Protein AF-Q2GU55-F1 (afdb_monomer_lite)

Foldseek 3Di:
DDDDVLLFACLSVVVDDPPPPVSPDDCLSVLSSCLQVLQCVQAVHGQQPDPCSLVCVLVVVDDTDQAHPVDDGDDPLSVVLSCLSNPRDSVSHDDPVVSCVGPVNVVVPDDDDPPPPDDDPDDDDDDDDDDDDDDDDDDDDDDDDDDDDDDDDDDDDDDDDDDDDVVVVVVVVVVPPLPLVLFDPLLSVLLDPLAWEWEAEDQDCQQVVVCQVPQKDFDPPVLLVVQLVSCVSSVQRYKYFYDYPPPQKTQFIKGFDFHWDQVDDDPRDPDPPTGTMTGIGTSTRDIGHNVQQQQQAQEPVGRVHGPSNDYGNRIRDSVSSSVVSSSVSVRVVVVVD

Structure (mmCIF, N/CA/C/O backbone):
data_AF-Q2GU55-F1
#
_entry.id   AF-Q2GU55-F1
#
loop_
_atom_site.group_PDB
_atom_site.id
_atom_site.type_symbol
_atom_site.label_atom_id
_atom_site.label_alt_id
_atom_site.label_comp_id
_atom_site.label_asym_id
_atom_site.label_entity_id
_atom_site.label_seq_id
_atom_site.pdbx_PDB_ins_code
_atom_site.Cartn_x
_atom_site.Cartn_y
_atom_site.Cartn_z
_atom_site.occupancy
_atom_site.B_iso_or_equiv
_atom_site.auth_seq_id
_atom_site.auth_comp_id
_atom_site.auth_asym_id
_atom_site.auth_atom_id
_atom_site.pdbx_PDB_model_num
ATOM 1 N N . MET A 1 1 ? 15.731 -7.012 2.934 1.00 38.06 1 MET A N 1
ATOM 2 C CA . MET A 1 1 ? 15.795 -6.348 1.610 1.00 38.06 1 MET A CA 1
ATOM 3 C C . MET A 1 1 ? 15.515 -7.413 0.565 1.00 38.06 1 MET A C 1
ATOM 5 O O . MET A 1 1 ? 16.374 -8.257 0.356 1.00 38.06 1 MET A O 1
ATOM 9 N N . PHE A 1 2 ? 14.315 -7.434 -0.015 1.00 39.41 2 PHE A N 1
ATOM 10 C CA . PHE A 1 2 ? 13.917 -8.486 -0.953 1.00 39.41 2 PHE A CA 1
ATOM 11 C C . PHE A 1 2 ? 14.159 -8.029 -2.394 1.00 39.41 2 PHE A C 1
ATOM 13 O O . PHE A 1 2 ? 13.634 -7.007 -2.827 1.00 39.41 2 PHE A O 1
ATOM 20 N N . GLY A 1 3 ? 15.019 -8.765 -3.095 1.00 46.00 3 GLY A N 1
ATOM 21 C CA . GLY A 1 3 ? 15.505 -8.451 -4.437 1.00 46.00 3 GLY A CA 1
ATOM 22 C C . GLY A 1 3 ? 16.981 -8.819 -4.575 1.00 46.00 3 GLY A C 1
ATOM 23 O O . GLY A 1 3 ? 17.790 -8.500 -3.704 1.00 46.00 3 GLY A O 1
ATOM 24 N N . THR A 1 4 ? 17.350 -9.494 -5.664 1.00 57.50 4 THR A N 1
ATOM 25 C CA . THR A 1 4 ? 18.750 -9.828 -5.957 1.00 57.50 4 THR A CA 1
ATOM 26 C C . THR A 1 4 ? 19.554 -8.534 -6.090 1.00 57.50 4 THR A C 1
ATOM 28 O O . THR A 1 4 ? 19.277 -7.738 -6.984 1.00 57.50 4 THR A O 1
ATOM 31 N N . MET A 1 5 ? 20.541 -8.307 -5.212 1.00 58.12 5 MET A N 1
ATOM 32 C CA . MET A 1 5 ? 21.172 -6.984 -5.034 1.00 58.12 5 MET A CA 1
ATOM 33 C C . MET A 1 5 ? 21.720 -6.341 -6.320 1.00 58.12 5 MET A C 1
ATOM 35 O O . MET A 1 5 ? 21.686 -5.120 -6.431 1.00 58.12 5 MET A O 1
ATOM 39 N N . GLY A 1 6 ? 22.165 -7.131 -7.307 1.00 61.16 6 GLY A N 1
ATOM 40 C CA . GLY A 1 6 ? 22.630 -6.621 -8.607 1.00 61.16 6 GLY A CA 1
ATOM 41 C C . GLY A 1 6 ? 21.558 -5.917 -9.457 1.00 61.16 6 GLY A C 1
ATOM 42 O O . GLY A 1 6 ? 21.907 -5.187 -10.378 1.00 61.16 6 GLY A O 1
ATOM 43 N N . TYR A 1 7 ? 20.274 -6.097 -9.131 1.00 76.75 7 TYR A N 1
ATOM 44 C CA . TYR A 1 7 ? 19.117 -5.555 -9.858 1.00 76.75 7 TYR A CA 1
ATOM 45 C C . TYR A 1 7 ? 18.350 -4.490 -9.059 1.00 76.75 7 TYR A C 1
A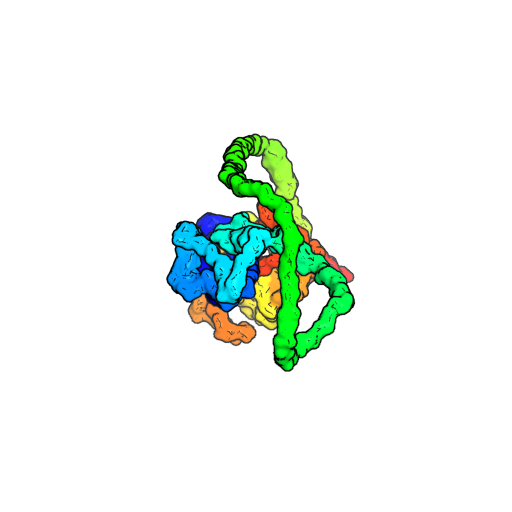TOM 47 O O . TYR A 1 7 ? 17.362 -3.943 -9.549 1.00 76.75 7 TYR A O 1
ATOM 55 N N . ALA A 1 8 ? 18.779 -4.191 -7.829 1.00 79.44 8 ALA A N 1
ATOM 56 C CA . ALA A 1 8 ? 18.117 -3.214 -6.974 1.00 79.44 8 ALA A CA 1
ATOM 57 C C . ALA A 1 8 ? 18.357 -1.780 -7.476 1.00 79.44 8 ALA A C 1
ATOM 59 O O . ALA A 1 8 ? 19.488 -1.387 -7.766 1.00 79.44 8 ALA A O 1
ATOM 60 N N . ALA A 1 9 ? 17.286 -0.991 -7.552 1.00 84.62 9 ALA A N 1
ATOM 61 C CA . ALA A 1 9 ? 17.360 0.408 -7.955 1.00 84.62 9 ALA A CA 1
ATOM 62 C C . ALA A 1 9 ? 18.044 1.280 -6.876 1.00 84.62 9 ALA A C 1
ATOM 64 O O . ALA A 1 9 ? 17.919 0.972 -5.684 1.00 84.62 9 ALA A O 1
ATOM 65 N N . PRO A 1 10 ? 18.728 2.384 -7.240 1.00 83.12 10 PRO A N 1
ATOM 66 C CA . PRO A 1 10 ? 19.432 3.244 -6.284 1.00 83.12 10 PRO A CA 1
ATOM 67 C C . PRO A 1 10 ? 18.559 3.746 -5.120 1.00 83.12 10 PRO A C 1
ATOM 69 O O . PRO A 1 10 ? 18.996 3.757 -3.972 1.00 83.12 10 PRO A O 1
ATOM 72 N N . GLU A 1 11 ? 17.302 4.100 -5.380 1.00 79.94 11 GLU A N 1
ATOM 73 C CA . GLU A 1 11 ? 16.338 4.541 -4.367 1.00 79.94 11 GLU A CA 1
ATOM 74 C C . GLU A 1 11 ? 15.904 3.420 -3.408 1.00 79.94 11 GLU A C 1
ATOM 76 O O . GLU A 1 11 ? 15.613 3.676 -2.242 1.00 79.94 11 GLU A O 1
ATOM 81 N N . ALA A 1 12 ? 15.914 2.159 -3.856 1.00 72.69 12 ALA A N 1
ATOM 82 C CA . ALA A 1 12 ? 15.662 1.008 -2.987 1.00 72.69 12 ALA A CA 1
ATOM 83 C C . ALA A 1 12 ? 16.861 0.711 -2.064 1.00 72.69 12 ALA A C 1
ATOM 85 O O . ALA A 1 12 ? 16.700 0.052 -1.036 1.00 72.69 12 ALA A O 1
ATOM 86 N N . LEU A 1 13 ? 18.042 1.221 -2.427 1.00 72.19 13 LEU A N 1
ATOM 87 C CA . LEU A 1 13 ? 19.310 1.126 -1.703 1.00 72.19 13 LEU A CA 1
ATOM 88 C C . LEU A 1 13 ? 19.651 2.382 -0.872 1.00 72.19 13 LEU A C 1
ATOM 90 O O . LEU A 1 13 ? 20.700 2.401 -0.235 1.00 72.19 13 LEU A O 1
ATOM 94 N N . GLY A 1 14 ? 18.798 3.414 -0.866 1.00 69.19 14 GLY A N 1
ATOM 95 C CA . GLY A 1 14 ? 19.014 4.637 -0.078 1.00 69.19 14 GLY A CA 1
ATOM 96 C C . GLY A 1 14 ? 20.041 5.618 -0.659 1.00 69.19 14 GLY A C 1
ATOM 97 O O . GLY A 1 14 ? 20.664 6.359 0.091 1.00 69.19 14 GLY A O 1
ATOM 98 N N . TYR A 1 15 ? 20.241 5.642 -1.984 1.00 67.94 15 TYR A N 1
ATOM 99 C CA . TYR A 1 15 ? 21.159 6.588 -2.649 1.00 67.94 15 TYR A CA 1
ATOM 100 C C . TYR A 1 15 ? 20.614 8.021 -2.823 1.00 67.94 15 TYR A C 1
ATOM 102 O O . TYR A 1 15 ? 21.295 8.855 -3.418 1.00 67.94 15 TYR A O 1
ATOM 110 N N . PHE A 1 16 ? 19.409 8.315 -2.332 1.00 64.25 16 PHE A N 1
ATOM 111 C CA . PHE A 1 16 ? 18.786 9.641 -2.376 1.00 64.25 16 PHE A CA 1
ATOM 112 C C . PHE A 1 16 ? 18.099 9.941 -1.034 1.00 64.25 16 PHE A C 1
ATOM 114 O O . PHE A 1 16 ? 17.658 9.008 -0.362 1.00 64.25 16 PHE A O 1
ATOM 121 N N . ASP A 1 17 ? 18.000 11.221 -0.666 1.00 54.25 17 ASP A N 1
ATOM 122 C CA . ASP A 1 17 ? 17.474 11.658 0.635 1.00 54.25 17 ASP A CA 1
ATOM 123 C C . ASP A 1 17 ? 15.983 11.319 0.835 1.00 54.25 17 ASP A C 1
ATOM 125 O O . ASP A 1 17 ? 15.155 11.523 -0.056 1.00 54.25 17 ASP A O 1
ATOM 129 N N . GLU A 1 18 ? 15.629 10.847 2.039 1.00 51.16 18 GLU A N 1
ATOM 130 C CA . GLU A 1 18 ? 14.253 10.447 2.399 1.00 51.16 18 GLU A CA 1
ATOM 131 C C . GLU A 1 18 ? 13.254 11.626 2.436 1.00 51.16 18 GLU A C 1
ATOM 133 O O . GLU A 1 18 ? 12.044 11.401 2.378 1.00 51.16 18 GLU A O 1
ATOM 138 N N . ASP A 1 19 ? 13.745 12.870 2.510 1.00 45.38 19 ASP A N 1
ATOM 139 C CA . ASP A 1 19 ? 12.929 14.092 2.579 1.00 45.38 19 ASP A CA 1
ATOM 140 C C . ASP A 1 19 ? 12.307 14.500 1.228 1.00 45.38 19 ASP A C 1
ATOM 142 O O . ASP A 1 19 ? 11.340 15.271 1.194 1.00 45.38 19 ASP A O 1
ATOM 146 N N . ASP A 1 20 ? 12.804 13.979 0.100 1.00 44.91 20 ASP A N 1
ATOM 147 C CA . ASP A 1 20 ? 12.139 14.175 -1.187 1.00 44.91 20 ASP A CA 1
ATOM 148 C C . ASP A 1 20 ? 10.945 13.211 -1.302 1.00 44.91 20 ASP A C 1
ATOM 150 O O . ASP A 1 20 ? 11.062 12.023 -1.617 1.00 44.91 20 ASP A O 1
ATOM 154 N N . ALA A 1 21 ? 9.747 13.758 -1.084 1.00 43.94 21 ALA A N 1
ATOM 155 C CA . ALA A 1 21 ? 8.472 13.045 -1.143 1.00 43.94 21 ALA A CA 1
ATOM 156 C C . ALA A 1 21 ? 8.129 12.420 -2.520 1.00 43.94 21 ALA A C 1
ATOM 158 O O . ALA A 1 21 ? 7.057 11.820 -2.667 1.00 43.94 21 ALA A O 1
ATOM 159 N N . THR A 1 22 ? 8.999 12.550 -3.531 1.00 47.59 22 THR A N 1
ATOM 160 C CA . THR A 1 22 ? 8.935 11.801 -4.797 1.00 47.59 22 THR A CA 1
ATOM 161 C C . THR A 1 22 ? 9.659 10.445 -4.762 1.00 47.59 22 THR A C 1
ATOM 163 O O . THR A 1 22 ? 9.434 9.620 -5.650 1.00 47.59 22 THR A O 1
ATOM 166 N N . ILE A 1 23 ? 10.463 10.168 -3.727 1.00 50.28 23 ILE A N 1
ATOM 167 C CA . ILE A 1 23 ? 11.358 8.997 -3.612 1.00 50.28 23 ILE A CA 1
ATOM 168 C C . ILE A 1 23 ? 10.758 7.897 -2.699 1.00 50.28 23 ILE A C 1
ATOM 170 O O . ILE A 1 23 ? 11.429 7.006 -2.178 1.00 50.28 23 ILE A O 1
ATOM 174 N N . THR A 1 24 ? 9.434 7.884 -2.531 1.00 45.19 24 THR A N 1
ATOM 175 C CA . THR A 1 24 ? 8.730 6.786 -1.848 1.00 45.19 24 THR A CA 1
ATOM 176 C C . THR A 1 24 ? 8.597 5.585 -2.791 1.00 45.19 24 THR A C 1
ATOM 178 O O . THR A 1 24 ? 7.682 5.587 -3.605 1.00 45.19 24 THR A O 1
ATOM 181 N N . TYR A 1 25 ? 9.511 4.600 -2.706 1.00 53.22 25 TYR A N 1
ATOM 182 C CA . TYR A 1 25 ? 9.498 3.275 -3.381 1.00 53.22 25 TYR A CA 1
ATOM 183 C C . TYR A 1 25 ? 8.373 3.101 -4.428 1.00 53.22 25 TYR A C 1
ATOM 185 O O . TYR A 1 25 ? 7.286 2.604 -4.130 1.00 53.22 25 TYR A O 1
ATOM 193 N N . THR A 1 26 ? 8.605 3.589 -5.650 1.00 64.00 26 THR A N 1
ATOM 194 C CA . THR A 1 26 ? 7.591 3.594 -6.719 1.00 64.00 26 THR A CA 1
ATOM 195 C C . THR A 1 26 ? 7.847 2.472 -7.721 1.00 64.00 26 THR A C 1
ATOM 197 O O . THR A 1 26 ? 8.953 1.948 -7.798 1.00 64.00 26 THR A O 1
ATOM 200 N N . ILE A 1 27 ? 6.879 2.201 -8.604 1.00 70.88 27 ILE A N 1
ATOM 201 C CA . ILE A 1 27 ? 7.029 1.293 -9.764 1.00 70.88 27 ILE A CA 1
ATOM 202 C C . ILE A 1 27 ? 8.213 1.628 -10.704 1.00 70.88 27 ILE A C 1
ATOM 204 O O . ILE A 1 27 ? 8.511 0.865 -11.616 1.00 70.88 27 ILE A O 1
ATOM 208 N N . SER A 1 28 ? 8.917 2.750 -10.502 1.00 79.56 28 SER A N 1
ATOM 209 C CA . SER A 1 28 ? 10.205 3.028 -11.158 1.00 79.56 28 SER A CA 1
ATOM 210 C C . SER A 1 28 ? 11.310 2.017 -10.811 1.00 79.56 28 SER A C 1
ATOM 212 O O . SER A 1 28 ? 12.255 1.887 -11.596 1.00 79.56 28 SER A O 1
ATOM 214 N N . VAL A 1 29 ? 11.194 1.277 -9.697 1.00 82.75 29 VAL A N 1
ATOM 215 C CA . VAL A 1 29 ? 12.130 0.195 -9.344 1.00 82.75 29 VAL A CA 1
ATOM 216 C C . VAL A 1 29 ? 12.053 -0.956 -10.352 1.00 82.75 29 VAL A C 1
ATOM 218 O O . VAL A 1 29 ? 13.090 -1.459 -10.779 1.00 82.75 29 VAL A O 1
ATOM 221 N N . ASP A 1 30 ? 10.851 -1.293 -10.833 1.00 86.50 30 ASP A N 1
ATOM 222 C CA . ASP A 1 30 ? 10.650 -2.317 -11.867 1.00 86.50 30 ASP A CA 1
ATOM 223 C C . ASP A 1 30 ? 11.219 -1.855 -13.215 1.00 86.50 30 ASP A C 1
ATOM 225 O O . ASP A 1 30 ? 11.809 -2.639 -13.953 1.00 86.50 30 ASP A O 1
ATOM 229 N N . ILE A 1 31 ? 11.105 -0.558 -13.525 1.00 90.44 31 ILE A N 1
ATOM 230 C CA . ILE A 1 31 ? 11.688 0.042 -14.735 1.00 90.44 31 ILE A CA 1
ATOM 231 C C . ILE A 1 31 ? 13.219 -0.082 -14.724 1.00 90.44 31 ILE A C 1
ATOM 233 O O . ILE A 1 31 ? 13.818 -0.452 -15.735 1.00 90.44 31 ILE A O 1
ATOM 237 N N . TRP A 1 32 ? 13.849 0.148 -13.570 1.00 92.12 32 TRP A N 1
ATOM 238 C CA . TRP A 1 32 ? 15.283 -0.080 -13.386 1.00 92.12 32 TRP A CA 1
ATOM 239 C C . TRP A 1 32 ? 15.658 -1.563 -13.494 1.00 92.12 32 TRP A C 1
ATOM 241 O O . TRP A 1 32 ? 16.625 -1.909 -14.178 1.00 92.12 32 TRP A O 1
ATOM 251 N N . ALA A 1 33 ? 14.889 -2.453 -12.860 1.00 89.94 33 ALA A N 1
ATOM 252 C CA . ALA A 1 33 ? 15.117 -3.893 -12.928 1.00 89.94 33 ALA A CA 1
ATOM 253 C C . ALA A 1 33 ? 15.039 -4.405 -14.378 1.00 89.94 33 ALA A C 1
ATOM 255 O O . ALA A 1 33 ? 15.944 -5.108 -14.824 1.00 89.94 33 ALA A O 1
ATOM 256 N N . VAL A 1 34 ? 14.038 -3.971 -15.155 1.00 92.06 34 VAL A N 1
ATOM 257 C CA . VAL A 1 34 ? 13.923 -4.267 -16.595 1.00 92.06 34 VAL A CA 1
ATOM 258 C C . VAL A 1 34 ? 15.115 -3.714 -17.379 1.00 92.06 34 VAL A C 1
ATOM 260 O O . VAL A 1 34 ? 15.658 -4.423 -18.221 1.00 92.06 34 VAL A O 1
ATOM 263 N N . GLY A 1 35 ? 15.562 -2.484 -17.098 1.00 93.62 35 GLY A N 1
ATOM 264 C CA . GLY A 1 35 ? 16.765 -1.913 -17.716 1.00 93.62 35 GLY A CA 1
ATOM 265 C C . GLY A 1 35 ? 18.032 -2.727 -17.433 1.00 93.62 35 GLY A C 1
ATOM 266 O O . GLY A 1 35 ? 18.847 -2.937 -18.331 1.00 93.62 35 GLY A O 1
ATOM 267 N N . THR A 1 36 ? 18.159 -3.236 -16.205 1.00 91.62 36 THR A N 1
ATOM 268 C CA . THR A 1 36 ? 19.298 -4.052 -15.762 1.00 91.62 36 THR A CA 1
ATOM 269 C C . THR A 1 36 ? 19.268 -5.426 -16.429 1.00 91.62 36 THR A C 1
ATOM 271 O O . THR A 1 36 ? 20.249 -5.816 -17.051 1.00 91.62 36 THR A O 1
ATOM 274 N N . ILE A 1 37 ? 18.125 -6.124 -16.384 1.00 91.25 37 ILE A N 1
ATOM 275 C CA . ILE A 1 37 ? 17.921 -7.429 -17.036 1.00 91.25 37 ILE A CA 1
ATOM 276 C C . ILE A 1 37 ? 18.170 -7.324 -18.544 1.00 91.25 37 ILE A C 1
ATOM 278 O O . ILE A 1 37 ? 18.911 -8.134 -19.094 1.00 91.25 37 ILE A O 1
ATOM 282 N N . ALA A 1 38 ? 17.602 -6.313 -19.210 1.00 91.62 38 ALA A N 1
ATOM 283 C CA . ALA A 1 38 ? 17.799 -6.105 -20.641 1.00 91.62 38 ALA A CA 1
ATOM 284 C C . ALA A 1 38 ? 19.285 -5.937 -20.983 1.00 91.62 38 ALA A C 1
ATOM 286 O O . ALA A 1 38 ? 19.772 -6.593 -21.900 1.00 91.62 38 ALA A O 1
ATOM 287 N N . LEU A 1 39 ? 20.026 -5.111 -20.235 1.00 90.56 39 LEU A N 1
ATOM 288 C CA . LEU A 1 39 ? 21.448 -4.907 -20.500 1.00 90.56 39 LEU A CA 1
ATOM 289 C C . LEU A 1 39 ? 22.286 -6.157 -20.193 1.00 90.56 39 LEU A C 1
ATOM 291 O O . LEU A 1 39 ? 23.112 -6.530 -21.021 1.00 90.56 39 LEU A O 1
ATOM 295 N N . THR A 1 40 ? 22.038 -6.851 -19.077 1.00 89.88 40 THR A N 1
ATOM 296 C CA . THR A 1 40 ? 22.723 -8.115 -18.752 1.00 89.88 40 THR A CA 1
ATOM 297 C C . THR A 1 40 ? 22.532 -9.156 -19.862 1.00 89.88 40 THR A C 1
ATOM 299 O O . THR A 1 40 ? 23.508 -9.753 -20.314 1.00 89.88 40 THR A O 1
ATOM 302 N N . LEU A 1 41 ? 21.306 -9.321 -20.376 1.00 89.31 41 LEU A N 1
ATOM 303 C CA . LEU A 1 41 ? 21.008 -10.240 -21.485 1.00 89.31 41 LEU A CA 1
ATOM 304 C C . LEU A 1 41 ? 21.687 -9.838 -22.807 1.00 89.31 41 LEU A C 1
ATOM 306 O O . LEU A 1 41 ? 22.070 -10.703 -23.588 1.00 89.31 41 LEU A O 1
ATOM 310 N N . LEU A 1 42 ? 21.846 -8.538 -23.068 1.00 88.94 42 LEU A N 1
ATOM 311 C CA . LEU A 1 42 ? 22.474 -8.023 -24.292 1.00 88.94 42 LEU A CA 1
ATOM 312 C C . LEU A 1 42 ? 24.006 -8.139 -24.292 1.00 88.94 42 LEU A C 1
ATOM 314 O O . LEU A 1 42 ? 24.611 -8.274 -25.364 1.00 88.94 42 LEU A O 1
ATOM 318 N N . LEU A 1 43 ? 24.630 -8.049 -23.113 1.00 87.25 43 LEU A N 1
ATOM 319 C CA . LEU A 1 43 ? 26.086 -8.078 -22.948 1.00 87.25 43 LEU A CA 1
ATOM 320 C C . LEU A 1 43 ? 26.644 -9.455 -22.573 1.00 87.25 43 LEU A C 1
ATOM 322 O O . LEU A 1 43 ? 27.825 -9.683 -22.819 1.00 87.25 43 LEU A O 1
ATOM 326 N N . GLY A 1 44 ? 25.835 -10.332 -21.966 1.00 83.88 44 GLY A N 1
ATOM 327 C CA . GLY A 1 44 ? 26.274 -11.613 -21.394 1.00 83.88 44 GLY A CA 1
ATOM 328 C C . GLY A 1 44 ? 26.885 -11.510 -19.987 1.00 83.88 44 GLY A C 1
ATOM 329 O O . GLY A 1 44 ? 27.297 -12.521 -19.425 1.00 83.88 44 GLY A O 1
ATOM 330 N N . ARG A 1 45 ? 26.926 -10.305 -19.401 1.00 84.94 45 ARG A N 1
ATOM 331 C CA . ARG A 1 45 ? 27.613 -9.986 -18.136 1.00 84.94 45 ARG A CA 1
ATOM 332 C C . ARG A 1 45 ? 26.848 -8.959 -17.305 1.00 84.94 45 ARG A C 1
ATOM 334 O O . ARG A 1 45 ? 26.102 -8.148 -17.851 1.00 84.94 45 ARG A O 1
ATOM 341 N N . ASP A 1 46 ? 27.079 -8.958 -15.993 1.00 82.75 46 ASP A N 1
ATOM 342 C CA . ASP A 1 46 ? 26.453 -8.011 -15.064 1.00 82.75 46 ASP A CA 1
ATOM 343 C C . ASP A 1 46 ? 26.829 -6.549 -15.357 1.00 82.75 46 ASP A C 1
ATOM 345 O O . ASP A 1 46 ? 27.984 -6.216 -15.634 1.00 82.75 46 ASP A O 1
ATOM 349 N N . VAL A 1 47 ? 25.851 -5.650 -15.209 1.00 85.50 47 VAL A N 1
ATOM 350 C CA . VAL A 1 47 ? 26.021 -4.202 -15.431 1.00 85.50 47 VAL A CA 1
ATOM 351 C C . VAL A 1 47 ? 26.945 -3.562 -14.382 1.00 85.50 47 VAL A C 1
ATOM 353 O O . VAL A 1 47 ? 27.804 -2.735 -14.710 1.00 85.50 47 VAL A O 1
ATOM 356 N N . PHE A 1 48 ? 26.798 -3.958 -13.113 1.00 85.75 48 PHE A N 1
ATOM 357 C CA . PHE A 1 48 ? 27.516 -3.395 -11.962 1.00 85.75 48 PHE A CA 1
ATOM 358 C C . PHE A 1 48 ? 28.239 -4.498 -11.157 1.00 85.75 48 PHE A C 1
ATOM 360 O O . PHE A 1 48 ? 27.851 -4.785 -10.025 1.00 85.75 48 PHE A O 1
ATOM 367 N N . PRO A 1 49 ? 29.276 -5.148 -11.725 1.00 76.38 49 PRO A N 1
ATOM 368 C CA . PRO A 1 49 ? 29.883 -6.349 -11.145 1.00 76.38 49 PRO A CA 1
ATOM 369 C C . PRO A 1 49 ? 30.757 -6.085 -9.908 1.00 76.38 49 PRO A C 1
ATOM 371 O O . PRO A 1 49 ? 31.059 -7.020 -9.168 1.00 76.38 49 PRO A O 1
ATOM 374 N N . ARG A 1 50 ? 31.216 -4.846 -9.668 1.00 78.62 50 ARG A N 1
ATOM 375 C CA . ARG A 1 50 ? 32.057 -4.503 -8.508 1.00 78.62 50 ARG A CA 1
ATOM 376 C C . ARG A 1 50 ? 31.292 -3.672 -7.487 1.00 78.62 50 ARG A C 1
ATOM 378 O O . ARG A 1 50 ? 30.508 -2.785 -7.823 1.00 78.62 50 ARG A O 1
ATOM 385 N N . GLN A 1 51 ? 31.604 -3.887 -6.211 1.00 71.62 51 GLN A N 1
ATOM 386 C CA . GLN A 1 51 ? 31.076 -3.065 -5.126 1.00 71.62 51 GLN A CA 1
ATOM 387 C C . GLN A 1 51 ? 31.406 -1.578 -5.360 1.00 71.62 51 GLN A C 1
ATOM 389 O O . GLN A 1 51 ? 32.548 -1.211 -5.633 1.00 71.62 51 GLN A O 1
ATOM 394 N N . GLY A 1 52 ? 30.386 -0.720 -5.271 1.00 73.94 52 GLY A N 1
ATOM 395 C CA . GLY A 1 52 ? 30.505 0.718 -5.528 1.00 73.94 52 GLY A CA 1
ATOM 396 C C . GLY A 1 52 ? 30.383 1.140 -7.000 1.00 73.94 52 GLY A C 1
ATOM 397 O O . GLY A 1 52 ? 30.328 2.341 -7.258 1.00 73.94 52 GLY A O 1
ATOM 398 N N . ASP A 1 53 ? 30.271 0.213 -7.958 1.00 80.50 53 ASP A N 1
ATOM 399 C CA . ASP A 1 53 ? 30.032 0.549 -9.371 1.00 80.50 53 ASP A CA 1
ATOM 400 C C . ASP A 1 53 ? 28.730 1.335 -9.570 1.00 80.50 53 ASP A C 1
ATOM 402 O O . ASP A 1 53 ? 28.718 2.353 -10.265 1.00 80.50 53 ASP A O 1
ATOM 406 N N . LEU A 1 54 ? 27.656 0.898 -8.903 1.00 82.00 54 LEU A N 1
ATOM 407 C CA . LEU A 1 54 ? 26.365 1.583 -8.897 1.00 82.00 54 LEU A CA 1
ATOM 408 C C . LEU A 1 54 ? 26.477 2.999 -8.314 1.00 82.00 54 LEU A C 1
ATOM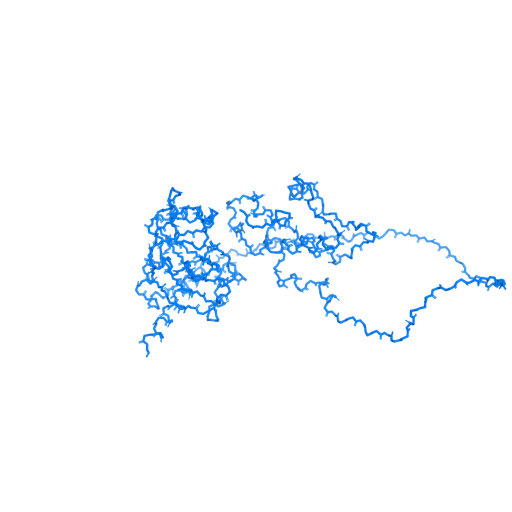 410 O O . LEU A 1 54 ? 25.992 3.951 -8.915 1.00 82.00 54 LEU A O 1
ATOM 414 N N . SER A 1 55 ? 27.186 3.154 -7.190 1.00 78.94 55 SER A N 1
ATOM 415 C CA . SER A 1 55 ? 27.441 4.462 -6.569 1.00 78.94 55 SER A CA 1
ATOM 416 C C . SER A 1 55 ? 28.157 5.414 -7.529 1.00 78.94 55 SER A C 1
ATOM 418 O O . SER A 1 55 ? 27.747 6.562 -7.693 1.00 78.94 55 SER A O 1
ATOM 420 N N . ARG A 1 56 ? 29.191 4.935 -8.232 1.00 79.75 56 ARG A N 1
ATOM 421 C CA . ARG A 1 56 ? 29.911 5.731 -9.238 1.00 79.75 56 ARG A CA 1
ATOM 422 C C . ARG A 1 56 ? 29.014 6.108 -10.412 1.00 79.75 56 ARG A C 1
ATOM 424 O O . ARG A 1 56 ? 29.114 7.226 -10.901 1.00 79.75 56 ARG A O 1
ATOM 431 N N . TYR A 1 57 ? 28.140 5.207 -10.854 1.00 86.06 57 TYR A N 1
ATOM 432 C CA . TYR A 1 57 ? 27.190 5.486 -11.929 1.00 86.06 57 TYR A CA 1
ATOM 433 C C . TYR A 1 57 ? 26.154 6.551 -11.528 1.00 86.06 57 TYR A C 1
ATOM 435 O O . TYR A 1 57 ? 25.978 7.536 -12.242 1.00 86.06 57 TYR A O 1
ATOM 443 N N . VAL A 1 58 ? 25.541 6.414 -10.347 1.00 82.94 58 VAL A N 1
ATOM 444 C CA . VAL A 1 58 ? 24.573 7.382 -9.796 1.00 82.94 58 VAL A CA 1
ATOM 445 C C . VAL A 1 58 ? 25.207 8.766 -9.623 1.00 82.94 58 VAL A C 1
ATOM 447 O O . VAL A 1 58 ? 24.619 9.766 -10.028 1.00 82.94 58 VAL A O 1
ATOM 450 N N . ASN A 1 59 ? 26.443 8.822 -9.119 1.00 80.25 59 ASN A N 1
ATOM 451 C CA . ASN A 1 59 ? 27.221 10.055 -8.963 1.00 80.25 59 ASN A CA 1
ATOM 452 C C . ASN A 1 59 ? 27.857 10.576 -10.274 1.00 80.25 59 ASN A C 1
ATOM 454 O O . ASN A 1 59 ? 28.709 11.460 -10.224 1.00 80.25 59 ASN A O 1
ATOM 458 N N . GLN A 1 60 ? 27.489 10.030 -11.442 1.00 82.19 60 GLN A N 1
ATOM 459 C CA . GLN A 1 60 ? 28.002 10.417 -12.772 1.00 82.19 60 GLN A CA 1
ATOM 460 C C . GLN A 1 60 ? 29.531 10.262 -12.954 1.00 82.19 60 GLN A C 1
ATOM 462 O O . GLN A 1 60 ? 30.119 10.788 -13.896 1.00 82.19 60 GLN A O 1
ATOM 467 N N . GLN A 1 61 ? 30.185 9.487 -12.086 1.00 77.75 61 GLN A N 1
ATOM 468 C CA . GLN A 1 61 ? 31.614 9.143 -12.133 1.00 77.75 61 GLN A CA 1
ATOM 469 C C . GLN A 1 61 ? 31.908 7.924 -13.028 1.00 77.75 61 GLN A C 1
ATOM 471 O O . GLN A 1 61 ? 33.068 7.587 -13.265 1.00 77.75 61 GLN A O 1
ATOM 476 N N . ARG A 1 62 ? 30.866 7.233 -13.505 1.00 85.56 62 ARG A N 1
ATOM 477 C CA . ARG A 1 62 ? 30.935 6.106 -14.444 1.00 85.56 62 ARG A CA 1
ATOM 478 C C . ARG A 1 62 ? 29.786 6.212 -15.453 1.00 85.56 62 ARG A C 1
ATOM 480 O O . ARG A 1 62 ? 28.680 6.577 -15.078 1.00 85.56 62 ARG A O 1
ATOM 487 N N . ALA A 1 63 ? 30.040 5.839 -16.706 1.00 87.12 63 ALA A N 1
ATOM 488 C CA . ALA A 1 63 ? 29.013 5.643 -17.732 1.00 87.12 63 ALA A CA 1
ATOM 489 C C . ALA A 1 63 ? 28.599 4.160 -17.845 1.00 87.12 63 ALA A C 1
ATOM 491 O O . ALA A 1 63 ? 29.303 3.268 -17.359 1.00 87.12 63 ALA A O 1
ATOM 492 N N . LEU A 1 64 ? 27.468 3.895 -18.509 1.00 87.69 64 LEU A N 1
ATOM 493 C CA . LEU A 1 64 ? 27.116 2.537 -18.933 1.00 87.69 64 LEU A CA 1
ATOM 494 C C . LEU A 1 64 ? 28.123 2.055 -19.985 1.00 87.69 64 LEU A C 1
ATOM 496 O O . LEU A 1 64 ? 28.486 2.798 -20.896 1.00 87.69 64 LEU A O 1
ATOM 500 N N . ASP A 1 65 ? 28.561 0.809 -19.842 1.00 87.06 65 ASP A N 1
ATOM 501 C CA . ASP A 1 65 ? 29.408 0.119 -20.811 1.00 87.06 65 ASP A CA 1
ATOM 502 C C . ASP A 1 65 ? 28.505 -0.772 -21.671 1.00 87.06 65 ASP A C 1
ATOM 504 O O . ASP A 1 65 ? 27.750 -1.579 -21.136 1.00 87.06 65 ASP A O 1
ATOM 508 N N . PHE A 1 66 ? 28.556 -0.588 -22.990 1.00 87.88 66 PHE A N 1
ATOM 509 C CA . PHE A 1 66 ? 27.727 -1.301 -23.966 1.00 87.88 66 PHE A CA 1
ATOM 510 C C . PHE A 1 66 ? 28.533 -2.295 -24.826 1.00 87.88 66 PHE A C 1
ATOM 512 O O . PHE A 1 66 ? 28.013 -2.800 -25.821 1.00 87.88 66 PHE A O 1
ATOM 519 N N . ALA A 1 67 ? 29.800 -2.566 -24.484 1.00 83.38 67 ALA A N 1
ATOM 520 C CA . ALA A 1 67 ? 30.634 -3.510 -25.226 1.00 83.38 67 ALA A CA 1
ATOM 521 C C . ALA A 1 67 ? 30.181 -4.965 -24.995 1.00 83.38 67 ALA A C 1
ATOM 523 O O . ALA A 1 67 ? 30.108 -5.429 -23.854 1.00 83.38 67 ALA A O 1
ATOM 524 N N . ARG A 1 68 ? 29.891 -5.700 -26.073 1.00 78.75 68 ARG A N 1
ATOM 525 C CA . ARG A 1 68 ? 29.517 -7.124 -26.028 1.00 78.75 68 ARG A CA 1
ATOM 526 C C . ARG A 1 68 ? 30.761 -8.013 -26.043 1.00 78.75 68 ARG A C 1
ATOM 528 O O . ARG A 1 68 ? 31.730 -7.685 -26.724 1.00 78.75 68 ARG A O 1
ATOM 535 N N . GLU A 1 69 ? 30.721 -9.145 -25.343 1.00 70.75 69 GLU A N 1
ATOM 536 C CA . GLU A 1 69 ? 31.867 -10.068 -25.250 1.00 70.75 69 GLU A CA 1
ATOM 537 C C . GLU A 1 69 ? 32.204 -10.752 -26.587 1.00 70.75 69 GLU A C 1
ATOM 539 O O . GLU A 1 69 ? 33.374 -10.922 -26.918 1.00 70.75 69 GLU A O 1
ATOM 544 N N . GLU A 1 70 ? 31.192 -11.068 -27.400 1.00 66.88 70 GLU A N 1
ATOM 545 C CA . GLU A 1 70 ? 31.339 -11.737 -28.707 1.00 66.88 70 GLU A CA 1
ATOM 546 C C . GLU A 1 70 ? 31.746 -10.791 -29.856 1.00 66.88 70 GLU A C 1
ATOM 548 O O . GLU A 1 70 ? 31.935 -11.223 -30.992 1.00 66.88 70 GLU A O 1
ATOM 553 N N . GLY A 1 71 ? 31.868 -9.489 -29.577 1.00 64.56 71 GLY A N 1
ATOM 554 C CA . GLY A 1 71 ? 32.037 -8.449 -30.588 1.00 64.56 71 GLY A CA 1
ATOM 555 C C . GLY A 1 71 ? 30.716 -7.980 -31.219 1.00 64.56 71 GLY A C 1
ATOM 556 O O . GLY A 1 71 ? 29.712 -8.690 -31.277 1.00 64.56 71 GLY A O 1
ATOM 557 N N . GLY A 1 72 ? 30.719 -6.732 -31.689 1.00 70.31 72 GLY A N 1
ATOM 558 C CA . GLY A 1 72 ? 29.551 -6.061 -32.265 1.00 70.31 72 GLY A CA 1
ATOM 559 C C . GLY A 1 72 ? 28.901 -5.049 -31.318 1.00 70.31 72 GLY A C 1
ATOM 560 O O . GLY A 1 72 ? 28.859 -5.227 -30.100 1.00 70.31 72 GLY A O 1
ATOM 561 N N . GLU A 1 73 ? 28.397 -3.961 -31.896 1.00 79.31 73 GLU A N 1
ATOM 562 C CA . GLU A 1 73 ? 27.754 -2.872 -31.162 1.00 79.31 73 GLU A CA 1
ATOM 563 C C . GLU A 1 73 ? 26.236 -3.058 -31.046 1.00 79.31 73 GLU A C 1
ATOM 565 O O . GLU A 1 73 ? 25.575 -3.554 -31.959 1.00 79.31 73 GLU A O 1
ATOM 570 N N . LEU A 1 74 ? 25.667 -2.591 -29.933 1.00 86.44 74 LEU A N 1
ATOM 571 C CA . LEU A 1 74 ? 24.221 -2.424 -29.790 1.00 86.44 74 LEU A CA 1
ATOM 572 C C . LEU A 1 74 ? 23.724 -1.265 -30.662 1.00 86.44 74 LEU A C 1
ATOM 574 O O . LEU A 1 74 ? 24.401 -0.248 -30.785 1.00 86.44 74 LEU A O 1
ATOM 578 N N . SER A 1 75 ? 22.518 -1.379 -31.225 1.00 89.75 75 SER A N 1
ATOM 579 C CA . SER A 1 75 ? 21.931 -0.289 -32.017 1.00 89.75 75 SER A CA 1
ATOM 580 C C . SER A 1 75 ? 21.659 0.953 -31.161 1.00 89.75 75 SER A C 1
ATOM 582 O O . SER A 1 75 ? 21.380 0.850 -29.965 1.00 89.75 75 SER A O 1
ATOM 584 N N . ASP A 1 76 ? 21.665 2.145 -31.763 1.00 88.00 76 ASP A N 1
ATOM 585 C CA . ASP A 1 76 ? 21.420 3.390 -31.017 1.00 88.00 76 ASP A CA 1
ATOM 586 C C . ASP A 1 76 ? 20.059 3.407 -30.316 1.00 88.00 76 ASP A C 1
ATOM 588 O O . ASP A 1 76 ? 19.952 3.895 -29.195 1.00 88.00 76 ASP A O 1
ATOM 592 N N . SER A 1 77 ? 19.029 2.797 -30.914 1.00 91.00 77 SER A N 1
ATOM 593 C CA . SER A 1 77 ? 17.720 2.670 -30.262 1.00 91.00 77 SER A CA 1
ATOM 594 C C . SER A 1 77 ? 17.754 1.724 -29.054 1.00 91.00 77 SER A C 1
ATOM 596 O O . SER A 1 77 ? 17.068 1.975 -28.064 1.00 91.00 77 SER A O 1
ATOM 598 N N . CYS A 1 78 ? 18.583 0.677 -29.095 1.00 90.44 78 CYS A N 1
ATOM 599 C CA . CYS A 1 78 ? 18.831 -0.207 -27.957 1.00 90.44 78 CYS A CA 1
ATOM 600 C C . CYS A 1 78 ? 19.566 0.530 -26.826 1.00 90.44 78 CYS A C 1
ATOM 602 O O . CYS A 1 78 ? 19.162 0.451 -25.665 1.00 90.44 78 CYS A O 1
ATOM 604 N N . ARG A 1 79 ? 20.621 1.283 -27.171 1.00 92.50 79 ARG A N 1
ATOM 605 C CA . ARG A 1 79 ? 21.403 2.097 -26.226 1.00 92.50 79 ARG A CA 1
ATOM 606 C C . ARG A 1 79 ? 20.532 3.168 -25.559 1.00 92.50 79 ARG A C 1
ATOM 608 O O . ARG A 1 79 ? 20.563 3.302 -24.337 1.00 92.50 79 ARG A O 1
ATOM 615 N N . ASP A 1 80 ? 19.709 3.873 -26.336 1.00 93.12 80 ASP A N 1
ATOM 616 C CA . ASP A 1 80 ? 18.751 4.880 -25.857 1.00 93.12 80 ASP A CA 1
ATOM 617 C C . ASP A 1 80 ? 17.684 4.270 -24.932 1.00 93.12 80 ASP A C 1
ATOM 619 O O . ASP A 1 80 ? 17.442 4.802 -23.848 1.00 93.12 80 ASP A O 1
ATOM 623 N N . PHE A 1 81 ? 17.109 3.112 -25.294 1.00 94.25 81 PHE A N 1
ATOM 624 C CA . PHE A 1 81 ? 16.147 2.406 -24.441 1.00 94.25 81 PHE A CA 1
ATOM 625 C C . PHE A 1 81 ? 16.740 2.107 -23.062 1.00 94.25 81 PHE A C 1
ATOM 627 O O . PHE A 1 81 ? 16.223 2.573 -22.048 1.00 94.25 81 PHE A O 1
ATOM 634 N N . VAL A 1 82 ? 17.855 1.373 -23.026 1.00 94.19 82 VAL A N 1
ATOM 635 C CA . VAL A 1 82 ? 18.490 0.949 -21.773 1.00 94.19 82 VAL A CA 1
ATOM 636 C C . VAL A 1 82 ? 18.924 2.155 -20.936 1.00 94.19 82 VAL A C 1
ATOM 638 O O . VAL A 1 82 ? 18.690 2.168 -19.730 1.00 94.19 82 VAL A O 1
ATOM 641 N N . THR A 1 83 ? 19.475 3.201 -21.562 1.00 93.88 83 THR A N 1
ATOM 642 C CA . THR A 1 83 ? 19.898 4.427 -20.862 1.00 93.88 83 THR A CA 1
ATOM 643 C C . THR A 1 83 ? 18.731 5.133 -20.166 1.00 93.88 83 THR A C 1
ATOM 645 O O . THR A 1 83 ? 18.900 5.646 -19.063 1.00 93.88 83 THR A O 1
ATOM 648 N N . ARG A 1 84 ? 17.531 5.137 -20.765 1.00 92.50 84 ARG A N 1
ATOM 649 C CA . ARG A 1 84 ? 16.324 5.712 -20.140 1.00 92.50 84 ARG A CA 1
ATOM 650 C C . ARG A 1 84 ? 15.792 4.853 -18.997 1.00 92.50 84 ARG A C 1
ATOM 652 O O . ARG A 1 84 ? 15.360 5.397 -17.986 1.00 92.50 84 ARG A O 1
ATOM 659 N N . MET A 1 85 ? 15.822 3.528 -19.146 1.00 92.88 85 MET A N 1
ATOM 660 C CA . MET A 1 85 ? 15.380 2.592 -18.102 1.00 92.88 85 MET A CA 1
ATOM 661 C C . MET A 1 85 ? 16.311 2.635 -16.877 1.00 92.88 85 MET A C 1
ATOM 663 O O . MET A 1 85 ? 15.840 2.609 -15.744 1.00 92.88 85 MET A O 1
ATOM 667 N N . LEU A 1 86 ? 17.622 2.774 -17.108 1.00 93.50 86 LEU A N 1
ATOM 668 C CA . LEU A 1 86 ? 18.664 2.897 -16.083 1.00 93.50 86 LEU A CA 1
ATOM 669 C C . LEU A 1 86 ? 18.960 4.350 -15.668 1.00 93.50 86 LEU A C 1
ATOM 671 O O . LEU A 1 86 ? 20.004 4.614 -15.079 1.00 93.50 86 LEU A O 1
ATOM 675 N N . ALA A 1 87 ? 18.075 5.315 -15.937 1.00 90.12 87 ALA A N 1
ATOM 676 C CA . ALA A 1 87 ? 18.304 6.685 -15.478 1.00 90.12 87 ALA A CA 1
ATOM 677 C C . ALA A 1 87 ? 18.415 6.715 -13.932 1.00 90.12 87 ALA A C 1
ATOM 679 O O . ALA A 1 87 ? 17.539 6.154 -13.266 1.00 90.12 87 ALA A O 1
ATOM 680 N N . PRO A 1 88 ? 19.454 7.339 -13.329 1.00 84.25 88 PRO A N 1
ATOM 681 C CA . PRO A 1 88 ? 19.683 7.237 -11.886 1.00 84.25 88 PRO A CA 1
ATOM 682 C C . PRO A 1 88 ? 18.478 7.658 -11.041 1.00 84.25 88 PRO A C 1
ATOM 684 O O . PRO A 1 88 ? 18.058 6.909 -10.162 1.00 84.25 88 PRO A O 1
ATOM 687 N N . HIS A 1 89 ? 17.884 8.815 -11.341 1.00 81.31 89 HIS A N 1
ATOM 688 C CA . HIS A 1 89 ? 16.765 9.363 -10.578 1.00 81.31 89 HIS A CA 1
ATOM 689 C C . HIS A 1 89 ? 15.426 8.702 -10.975 1.00 81.31 89 HIS A C 1
ATOM 691 O O . HIS A 1 89 ? 15.117 8.647 -12.166 1.00 81.31 89 HIS A O 1
ATOM 697 N N . PRO A 1 90 ? 14.571 8.278 -10.023 1.00 80.88 90 PRO A N 1
ATOM 698 C CA . PRO A 1 90 ? 13.277 7.642 -10.303 1.00 80.88 90 PRO A CA 1
ATOM 699 C C . PRO A 1 90 ? 12.406 8.376 -11.332 1.00 80.88 90 PRO A C 1
ATOM 701 O O . PRO A 1 90 ? 11.927 7.782 -12.295 1.00 80.88 90 PRO A O 1
ATOM 704 N N . VAL A 1 91 ? 12.232 9.690 -11.148 1.00 79.56 91 VAL A N 1
ATOM 705 C CA . VAL A 1 91 ? 11.331 10.532 -11.959 1.00 79.56 91 VAL A CA 1
ATOM 706 C C . VAL A 1 91 ? 11.789 10.761 -13.405 1.00 79.56 91 VAL A C 1
ATOM 708 O O . VAL A 1 91 ? 10.993 11.233 -14.213 1.00 79.56 91 VAL A O 1
ATOM 711 N N . THR A 1 92 ? 13.051 10.468 -13.744 1.00 83.06 92 THR A N 1
ATOM 712 C CA . THR A 1 92 ? 13.563 10.607 -15.120 1.00 83.06 92 THR A CA 1
ATOM 713 C C . THR A 1 92 ? 13.448 9.314 -15.927 1.00 83.06 92 THR A C 1
ATOM 715 O O . THR A 1 92 ? 13.623 9.343 -17.148 1.00 83.06 92 THR A O 1
ATOM 718 N N . ARG A 1 93 ? 13.100 8.193 -15.280 1.00 90.62 93 ARG A N 1
ATOM 719 C CA . ARG A 1 93 ? 12.797 6.924 -15.951 1.00 90.62 93 ARG A CA 1
ATOM 720 C C . ARG A 1 93 ? 11.422 6.986 -16.637 1.00 90.62 93 ARG A C 1
ATOM 722 O O . ARG A 1 93 ? 10.506 7.642 -16.136 1.00 90.62 93 ARG A O 1
ATOM 729 N N . PRO A 1 94 ? 11.233 6.300 -17.777 1.00 87.31 94 PRO A N 1
ATOM 730 C CA . PRO A 1 94 ? 9.935 6.222 -18.439 1.00 87.31 94 PRO A CA 1
ATOM 731 C C . PRO A 1 94 ? 8.939 5.395 -17.612 1.00 87.31 94 PRO A C 1
ATOM 733 O O . PRO A 1 94 ? 9.315 4.504 -16.857 1.00 87.31 94 PRO A O 1
ATOM 736 N N . THR A 1 95 ? 7.639 5.623 -17.808 1.00 85.31 95 THR A N 1
ATOM 737 C CA . THR A 1 95 ? 6.615 4.680 -17.327 1.00 85.31 95 THR A CA 1
ATOM 738 C C . THR A 1 95 ? 6.663 3.383 -18.140 1.00 85.31 95 THR A C 1
ATOM 740 O O . THR A 1 95 ? 7.099 3.393 -19.290 1.00 85.31 95 THR A O 1
ATOM 743 N N . ALA A 1 96 ? 6.136 2.275 -17.607 1.00 83.94 96 ALA A N 1
ATOM 744 C CA . ALA A 1 96 ? 6.076 0.999 -18.335 1.00 83.94 96 ALA A CA 1
ATOM 745 C C . ALA A 1 96 ? 5.377 1.127 -19.707 1.00 83.94 96 ALA A C 1
ATOM 747 O O . ALA A 1 96 ? 5.823 0.551 -20.696 1.00 83.94 96 ALA A O 1
ATOM 748 N N . ILE A 1 97 ? 4.329 1.955 -19.794 1.00 79.19 97 ILE A N 1
ATOM 749 C CA . ILE A 1 97 ? 3.618 2.254 -21.048 1.00 79.19 97 ILE A CA 1
ATOM 750 C C . ILE A 1 97 ? 4.528 3.006 -22.034 1.00 79.19 97 ILE A C 1
ATOM 752 O O . ILE A 1 97 ? 4.561 2.676 -23.218 1.00 79.19 97 ILE A O 1
ATOM 756 N N . ALA A 1 98 ? 5.292 3.997 -21.561 1.00 83.69 98 ALA A N 1
ATOM 757 C CA . ALA A 1 98 ? 6.237 4.737 -22.398 1.00 83.69 98 ALA A CA 1
ATOM 758 C C . ALA A 1 98 ? 7.428 3.867 -22.844 1.00 83.69 98 ALA A C 1
ATOM 760 O O . ALA A 1 98 ? 7.876 3.991 -23.983 1.00 83.69 98 ALA A O 1
ATOM 761 N N . ALA A 1 99 ? 7.893 2.953 -21.986 1.00 89.19 99 ALA A N 1
ATOM 762 C CA . ALA A 1 99 ? 8.920 1.967 -22.308 1.00 89.19 99 ALA A CA 1
ATOM 763 C C . ALA A 1 99 ? 8.444 0.988 -23.398 1.00 89.19 99 ALA A C 1
ATOM 765 O O . ALA A 1 99 ? 9.113 0.841 -24.416 1.00 89.19 99 ALA A O 1
ATOM 766 N N . LEU A 1 100 ? 7.250 0.399 -23.256 1.00 85.50 100 LEU A N 1
ATOM 767 C CA . LEU A 1 100 ? 6.635 -0.456 -24.285 1.00 85.50 100 LEU A CA 1
ATOM 768 C C . LEU A 1 100 ? 6.417 0.278 -25.619 1.00 85.50 100 LEU A C 1
ATOM 770 O O . LEU A 1 100 ? 6.489 -0.322 -26.689 1.00 85.50 100 LEU A O 1
ATOM 774 N N . ALA A 1 101 ? 6.174 1.590 -25.577 1.00 86.25 101 ALA A N 1
ATOM 775 C CA . ALA A 1 101 ? 6.014 2.411 -26.771 1.00 86.25 101 ALA A CA 1
ATOM 776 C C . ALA A 1 101 ? 7.339 2.766 -27.484 1.00 86.25 101 ALA A C 1
ATOM 778 O O . ALA A 1 101 ? 7.281 3.396 -28.549 1.00 86.25 101 ALA A O 1
ATOM 779 N N . HIS A 1 102 ? 8.499 2.393 -26.929 1.00 91.06 102 HIS A N 1
ATOM 780 C CA . HIS A 1 102 ? 9.819 2.773 -27.432 1.00 91.06 102 HIS A CA 1
ATOM 781 C C . HIS A 1 102 ? 10.143 2.135 -28.800 1.00 91.06 102 HIS A C 1
ATOM 783 O O . HIS A 1 102 ? 9.804 0.967 -29.017 1.00 91.06 102 HIS A O 1
ATOM 789 N N . PRO A 1 103 ? 10.831 2.842 -29.725 1.00 88.81 103 PRO A N 1
ATOM 790 C CA . PRO A 1 103 ? 11.127 2.317 -31.061 1.00 88.81 103 PRO A CA 1
ATOM 791 C C . PRO A 1 103 ? 11.854 0.967 -31.064 1.00 88.81 103 PRO A C 1
ATOM 793 O O . PRO A 1 103 ? 11.488 0.102 -31.852 1.00 88.81 103 PRO A O 1
ATOM 796 N N . TRP A 1 104 ? 12.807 0.755 -30.150 1.00 90.88 104 TRP A N 1
ATOM 797 C CA . TRP A 1 104 ? 13.549 -0.507 -30.027 1.00 90.88 104 TRP A CA 1
ATOM 798 C C . TRP A 1 104 ? 12.644 -1.732 -29.812 1.00 90.88 104 TRP A C 1
ATOM 800 O O . TRP A 1 104 ? 12.769 -2.719 -30.532 1.00 90.88 104 TRP A O 1
ATOM 810 N N . LEU A 1 105 ? 11.677 -1.653 -28.888 1.00 85.38 105 LEU A N 1
ATOM 811 C CA . LEU A 1 105 ? 10.726 -2.748 -28.660 1.00 85.38 105 LEU A CA 1
ATOM 812 C C . LEU A 1 105 ? 9.709 -2.866 -29.801 1.00 85.38 105 LEU A C 1
ATOM 814 O O . LEU A 1 105 ? 9.380 -3.973 -30.215 1.00 85.38 105 LEU A O 1
ATOM 818 N N . LYS A 1 106 ? 9.256 -1.745 -30.378 1.00 79.44 106 LYS A N 1
ATOM 819 C CA . LYS A 1 106 ? 8.353 -1.766 -31.542 1.00 79.44 106 LYS A CA 1
ATOM 820 C C . LYS A 1 106 ? 8.965 -2.436 -32.773 1.00 79.44 106 LYS A C 1
ATOM 822 O O . LYS A 1 106 ? 8.239 -3.086 -33.515 1.00 79.44 106 LYS A O 1
ATOM 827 N N . GLN A 1 107 ? 10.275 -2.302 -32.978 1.00 69.00 107 GLN A N 1
ATOM 828 C CA . GLN A 1 107 ? 10.998 -2.980 -34.059 1.00 69.00 107 GLN A CA 1
ATOM 829 C C . GLN A 1 107 ? 11.033 -4.505 -33.865 1.00 69.00 107 GLN A C 1
ATOM 831 O O . GLN A 1 107 ? 10.973 -5.230 -34.850 1.00 69.00 107 GLN A O 1
ATOM 836 N N . ALA A 1 108 ? 11.052 -4.988 -32.617 1.00 61.69 108 ALA A N 1
ATOM 837 C CA . ALA A 1 108 ? 11.053 -6.415 -32.282 1.00 61.69 108 ALA A CA 1
ATOM 838 C C . ALA A 1 108 ? 9.655 -7.078 -32.277 1.00 61.69 108 ALA A C 1
ATOM 840 O O . ALA A 1 108 ? 9.563 -8.298 -32.182 1.00 61.69 108 ALA A O 1
ATOM 841 N N . ILE A 1 109 ? 8.571 -6.295 -32.361 1.00 54.38 109 ILE A N 1
ATOM 842 C CA . ILE A 1 109 ? 7.175 -6.788 -32.384 1.00 54.38 109 ILE A CA 1
ATOM 843 C C . ILE A 1 109 ? 6.661 -6.986 -33.826 1.00 54.38 109 ILE A C 1
ATOM 845 O O . ILE A 1 109 ? 5.586 -7.547 -34.041 1.00 54.38 109 ILE A O 1
ATOM 849 N N . LEU A 1 110 ? 7.426 -6.565 -34.837 1.00 45.94 110 LEU A N 1
ATOM 850 C CA . LEU A 1 110 ? 7.153 -6.955 -36.218 1.00 45.94 110 LEU A CA 1
ATOM 851 C C . LEU A 1 110 ? 7.401 -8.466 -36.373 1.00 45.94 110 LEU A C 1
ATOM 853 O O . LEU A 1 110 ? 8.388 -8.965 -35.828 1.00 45.94 110 LEU A O 1
ATOM 857 N N . PRO A 1 111 ? 6.541 -9.207 -37.101 1.00 43.00 111 PRO A N 1
ATOM 858 C CA . PRO A 1 111 ? 6.838 -10.597 -37.422 1.00 43.00 111 PRO A CA 1
ATOM 859 C C . PRO A 1 111 ? 8.180 -10.667 -38.168 1.00 43.00 111 PRO A C 1
ATOM 861 O O . PRO A 1 111 ? 8.506 -9.721 -38.899 1.00 43.00 111 PRO A O 1
ATOM 864 N N . PRO A 1 112 ? 8.955 -11.759 -38.019 1.00 48.28 112 PRO A N 1
ATOM 865 C CA . PRO A 1 112 ? 10.117 -11.961 -38.872 1.00 48.28 112 PRO A CA 1
ATOM 866 C C . PRO A 1 112 ? 9.674 -11.853 -40.340 1.00 48.28 112 PRO A C 1
ATOM 868 O O . PRO A 1 112 ? 8.539 -12.241 -40.653 1.00 48.28 112 PRO A O 1
ATOM 871 N N . PRO A 1 113 ? 10.524 -11.319 -41.240 1.00 48.03 113 PRO A N 1
ATOM 872 C CA . PRO A 1 113 ? 10.226 -11.378 -42.664 1.00 48.03 113 PRO A CA 1
ATOM 873 C C . PRO A 1 113 ? 9.902 -12.834 -43.030 1.00 48.03 113 PRO A C 1
ATOM 875 O O . PRO A 1 113 ? 10.492 -13.741 -42.427 1.00 48.03 113 PRO A O 1
ATOM 878 N N . PRO A 1 114 ? 8.947 -13.075 -43.950 1.00 40.41 114 PRO A N 1
ATOM 879 C CA . PRO A 1 114 ? 8.683 -14.430 -44.408 1.00 40.41 114 PRO A CA 1
ATOM 880 C C . PRO A 1 114 ? 10.015 -15.051 -44.820 1.00 40.41 114 PRO A C 1
ATOM 882 O O . PRO A 1 114 ? 10.825 -14.392 -45.471 1.00 40.41 114 PRO A O 1
ATOM 885 N N . LEU A 1 115 ? 10.259 -16.280 -44.367 1.00 42.03 115 LEU A N 1
ATOM 886 C CA . LEU A 1 115 ? 11.419 -17.030 -44.818 1.00 42.03 115 LEU A CA 1
ATOM 887 C C . LEU A 1 115 ? 11.262 -17.178 -46.330 1.00 42.03 115 LEU A C 1
ATOM 889 O O . LEU A 1 115 ? 10.338 -17.859 -46.777 1.00 42.03 115 LEU A O 1
ATOM 893 N N . ASP A 1 116 ? 12.118 -16.494 -47.086 1.00 40.44 116 ASP A N 1
ATOM 894 C CA . ASP A 1 116 ? 12.309 -16.809 -48.492 1.00 40.44 116 ASP A CA 1
ATOM 895 C C . ASP A 1 116 ? 12.809 -18.257 -48.525 1.00 40.44 116 ASP A C 1
ATOM 897 O O . ASP A 1 116 ? 13.902 -18.571 -48.043 1.00 40.44 116 ASP A O 1
ATOM 901 N N . ASP A 1 117 ? 11.932 -19.142 -48.997 1.00 48.78 117 ASP A N 1
ATOM 902 C CA . ASP A 1 117 ? 12.253 -20.531 -49.302 1.00 48.78 117 ASP A CA 1
ATOM 903 C C . ASP A 1 117 ? 13.414 -20.539 -50.316 1.00 48.78 117 ASP A C 1
ATOM 905 O O . ASP A 1 117 ? 13.507 -19.636 -51.149 1.00 48.78 117 ASP A O 1
ATOM 909 N N . ASP A 1 118 ? 14.280 -21.551 -50.240 1.00 45.47 118 ASP A N 1
ATOM 910 C CA . ASP A 1 118 ? 15.566 -21.687 -50.956 1.00 45.47 118 ASP A CA 1
ATOM 911 C C . ASP A 1 118 ? 16.803 -21.013 -50.315 1.00 45.47 118 ASP A C 1
ATOM 913 O O . ASP A 1 118 ? 17.375 -20.039 -50.811 1.00 45.47 118 ASP A O 1
ATOM 917 N N . ASN A 1 119 ? 17.351 -21.669 -49.286 1.00 35.03 119 ASN A N 1
ATOM 918 C CA . ASN A 1 119 ? 18.786 -21.993 -49.280 1.00 35.03 119 ASN A CA 1
ATOM 919 C C . ASN A 1 119 ? 19.056 -23.266 -48.463 1.00 35.03 119 ASN A C 1
ATOM 921 O O . ASN A 1 119 ? 18.974 -23.276 -47.233 1.00 35.03 119 ASN A O 1
ATOM 925 N N . GLU A 1 120 ? 19.390 -24.351 -49.163 1.00 33.34 120 GLU A N 1
ATOM 926 C CA . GLU A 1 120 ? 19.754 -25.634 -48.560 1.00 33.34 120 GLU A CA 1
ATOM 927 C C . GLU A 1 120 ? 20.982 -25.510 -47.642 1.00 33.34 120 GLU A C 1
ATOM 929 O O . GLU A 1 120 ? 21.963 -24.828 -47.950 1.00 33.34 120 GLU A O 1
ATOM 934 N N . ILE A 1 121 ? 20.971 -26.248 -46.529 1.00 31.42 121 ILE A N 1
ATOM 935 C CA . ILE A 1 121 ? 22.117 -26.354 -45.618 1.00 31.42 121 ILE A CA 1
ATOM 936 C C . ILE A 1 121 ? 23.202 -27.211 -46.289 1.00 31.42 121 ILE A C 1
ATOM 938 O O . ILE A 1 121 ? 23.250 -28.431 -46.116 1.00 31.42 121 ILE A O 1
ATOM 942 N N . HIS A 1 122 ? 24.085 -26.581 -47.064 1.00 29.23 122 HIS A N 1
ATOM 943 C CA . HIS A 1 122 ? 25.178 -27.287 -47.727 1.00 29.23 122 HIS A CA 1
ATOM 944 C C . HIS A 1 122 ? 26.331 -27.582 -46.753 1.00 29.23 122 HIS A C 1
ATOM 946 O O . HIS A 1 122 ? 27.072 -26.691 -46.332 1.00 29.23 122 HIS A O 1
ATOM 952 N N . VAL A 1 123 ? 26.496 -28.858 -46.399 1.00 31.19 123 VAL A N 1
ATOM 953 C CA . VAL A 1 123 ? 27.614 -29.351 -45.581 1.00 31.19 123 VAL A CA 1
ATOM 954 C C . VAL A 1 123 ? 28.898 -29.351 -46.426 1.00 31.19 123 VAL A C 1
ATOM 956 O O . VAL A 1 123 ? 28.907 -29.969 -47.491 1.00 31.19 123 VAL A O 1
ATOM 959 N N . PRO A 1 124 ? 30.000 -28.713 -45.990 1.00 28.75 124 PRO A N 1
ATOM 960 C CA . PRO A 1 124 ? 31.189 -28.575 -46.825 1.00 28.75 124 PRO A CA 1
ATOM 961 C C . PRO A 1 124 ? 31.951 -29.901 -46.969 1.00 28.75 124 PRO A C 1
ATOM 963 O O . PRO A 1 124 ? 32.421 -30.469 -45.982 1.00 28.75 124 PRO A O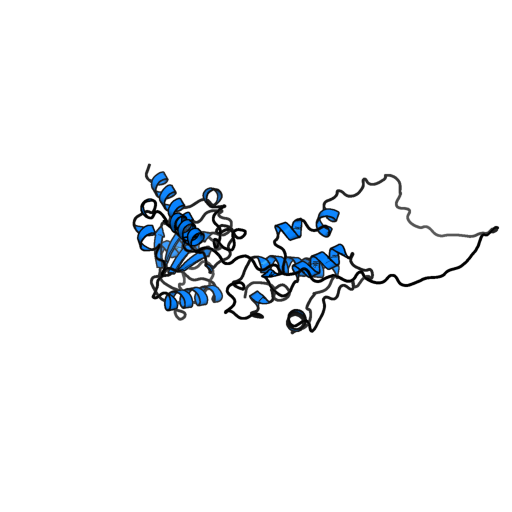 1
ATOM 966 N N . GLN A 1 125 ? 32.154 -30.354 -48.209 1.00 26.41 125 GLN A N 1
ATOM 967 C CA . GLN A 1 125 ? 33.139 -31.388 -48.543 1.00 26.41 125 GLN A CA 1
ATOM 968 C C . GLN A 1 125 ? 34.320 -30.800 -49.327 1.00 26.41 125 GLN A C 1
ATOM 970 O O . GLN A 1 125 ? 34.162 -29.982 -50.230 1.00 26.41 125 GLN A O 1
ATOM 975 N N . HIS A 1 126 ? 35.530 -31.230 -48.964 1.00 30.30 126 HIS A N 1
ATOM 976 C CA . HIS A 1 126 ? 36.776 -30.861 -49.637 1.00 30.30 126 HIS A CA 1
ATOM 977 C C . HIS A 1 126 ? 36.869 -31.472 -51.049 1.00 30.30 126 HIS A C 1
ATOM 979 O O . HIS A 1 126 ? 36.636 -32.668 -51.201 1.00 30.30 126 HIS A O 1
ATOM 985 N N . THR A 1 127 ? 37.383 -30.728 -52.040 1.00 24.94 127 THR A N 1
ATOM 986 C CA . THR A 1 127 ? 38.740 -30.907 -52.633 1.00 24.94 127 THR A CA 1
ATOM 987 C C . THR A 1 127 ? 38.919 -30.188 -53.993 1.00 24.94 127 THR A C 1
ATOM 989 O O . THR A 1 127 ? 37.973 -30.041 -54.751 1.00 24.94 127 THR A O 1
ATOM 992 N N . SER A 1 128 ? 40.179 -29.830 -54.303 1.00 25.33 128 SER A N 1
ATOM 993 C CA . SER A 1 128 ? 40.772 -29.657 -55.657 1.00 25.33 128 SER A CA 1
ATOM 994 C C . SER A 1 128 ? 40.425 -28.440 -56.552 1.00 25.33 128 SER A C 1
ATOM 996 O O . SER A 1 128 ? 39.320 -28.311 -57.054 1.00 25.33 128 SER A O 1
ATOM 998 N N . GLN A 1 129 ? 41.456 -27.603 -56.791 1.00 25.94 129 GLN A N 1
ATOM 999 C CA . GLN A 1 129 ? 42.026 -27.115 -58.085 1.00 25.94 129 GLN A CA 1
ATOM 1000 C C . GLN A 1 129 ? 41.143 -27.151 -59.369 1.00 25.94 129 GLN A C 1
ATOM 1002 O O . GLN A 1 129 ? 40.455 -28.133 -59.603 1.00 25.94 129 GLN A O 1
ATOM 1007 N N . SER A 1 130 ? 41.188 -26.199 -60.322 1.00 25.64 130 SER A N 1
ATOM 1008 C CA . SER A 1 130 ? 42.231 -25.211 -60.705 1.00 25.64 130 SER A CA 1
ATOM 1009 C C . SER A 1 130 ? 41.693 -24.053 -61.585 1.00 25.64 130 SER A C 1
ATOM 1011 O O . SER A 1 130 ? 40.720 -24.241 -62.303 1.00 25.64 130 SER A O 1
ATOM 1013 N N . ASP A 1 131 ? 42.416 -22.923 -61.600 1.00 24.97 131 ASP A N 1
ATOM 1014 C CA . ASP A 1 131 ? 42.636 -21.945 -62.695 1.00 24.97 131 ASP A CA 1
ATOM 1015 C C . ASP A 1 131 ? 41.504 -21.539 -63.677 1.00 24.97 131 ASP A C 1
ATOM 1017 O O . ASP A 1 131 ? 41.104 -22.305 -64.550 1.00 24.97 131 ASP A O 1
ATOM 1021 N N . SER A 1 132 ? 41.197 -20.231 -63.767 1.00 25.72 132 SER A N 1
ATOM 1022 C CA . SER A 1 132 ? 41.900 -19.330 -64.722 1.00 25.72 132 SER A CA 1
ATOM 1023 C C . SER A 1 132 ? 41.275 -17.923 -64.920 1.00 25.72 132 SER A C 1
ATOM 1025 O O . SER A 1 132 ? 40.065 -17.745 -64.904 1.00 25.72 132 SER A O 1
ATOM 1027 N N . ALA A 1 133 ? 42.164 -16.954 -65.194 1.00 26.19 133 ALA A N 1
ATOM 1028 C CA . ALA A 1 133 ? 41.993 -15.695 -65.952 1.00 26.19 133 ALA A CA 1
ATOM 1029 C C . ALA A 1 133 ? 41.051 -14.552 -65.471 1.00 26.19 133 ALA A C 1
ATOM 1031 O O . ALA A 1 133 ? 39.832 -14.666 -65.407 1.00 26.19 133 ALA A O 1
ATOM 1032 N N . SER A 1 134 ? 41.667 -13.372 -65.292 1.00 27.14 134 SER A N 1
ATOM 1033 C CA . SER A 1 134 ? 41.042 -12.052 -65.054 1.00 27.14 134 SER A CA 1
ATOM 1034 C C . SER A 1 134 ? 41.053 -11.169 -66.343 1.00 27.14 134 SER A C 1
ATOM 1036 O O . SER A 1 134 ? 41.108 -11.728 -67.435 1.00 27.14 134 SER A O 1
ATOM 1038 N N . PRO A 1 135 ? 40.998 -9.815 -66.283 1.00 41.84 135 PRO A N 1
ATOM 1039 C CA . PRO A 1 135 ? 39.859 -8.956 -66.644 1.00 41.84 135 PRO A CA 1
ATOM 1040 C C . PRO A 1 135 ? 40.153 -8.154 -67.957 1.00 41.84 135 PRO A C 1
ATOM 1042 O O . PRO A 1 135 ? 40.914 -8.684 -68.765 1.00 41.84 135 PRO A O 1
ATOM 1045 N N . PRO A 1 136 ? 39.603 -6.948 -68.279 1.00 40.78 136 PRO A N 1
ATOM 1046 C CA . PRO A 1 136 ? 39.607 -5.677 -67.513 1.00 40.78 136 PRO A CA 1
ATOM 1047 C C . PRO A 1 136 ? 38.161 -5.081 -67.423 1.00 40.78 136 PRO A C 1
ATOM 1049 O O . PRO A 1 136 ? 37.216 -5.852 -67.532 1.00 40.78 136 PRO A O 1
ATOM 1052 N N . THR A 1 137 ? 37.824 -3.808 -67.141 1.00 28.92 137 THR A N 1
ATOM 1053 C CA . THR A 1 137 ? 38.554 -2.518 -67.071 1.00 28.92 137 THR A CA 1
ATOM 1054 C C . THR A 1 137 ? 37.919 -1.571 -66.023 1.00 28.92 137 THR A C 1
ATOM 1056 O O . THR A 1 137 ? 36.855 -1.842 -65.479 1.00 28.92 137 THR A O 1
ATOM 1059 N N . ALA A 1 138 ? 38.585 -0.451 -65.726 1.00 26.64 138 ALA A N 1
ATOM 1060 C CA . ALA A 1 138 ? 38.228 0.559 -64.726 1.00 26.64 138 ALA A CA 1
ATOM 1061 C C . ALA A 1 138 ? 37.280 1.684 -65.203 1.00 26.64 138 ALA A C 1
ATOM 1063 O O . ALA A 1 138 ? 37.264 2.029 -66.380 1.00 26.64 138 ALA A O 1
ATOM 1064 N N . HIS A 1 139 ? 36.704 2.415 -64.239 1.00 27.53 139 HIS A N 1
ATOM 1065 C CA . HIS A 1 139 ? 36.969 3.859 -64.142 1.00 27.53 139 HIS A CA 1
ATOM 1066 C C . HIS A 1 139 ? 37.172 4.298 -62.679 1.00 27.53 139 HIS A C 1
ATOM 1068 O O . HIS A 1 139 ? 36.681 3.674 -61.743 1.00 27.53 139 HIS A O 1
ATOM 1074 N N . ARG A 1 140 ? 37.978 5.347 -62.494 1.00 25.89 140 ARG A N 1
ATOM 1075 C CA . ARG A 1 140 ? 38.574 5.815 -61.229 1.00 25.89 140 ARG A CA 1
ATOM 1076 C C . ARG A 1 140 ? 38.319 7.318 -61.095 1.00 25.89 140 ARG A C 1
ATOM 1078 O O . ARG A 1 140 ? 38.458 7.985 -62.114 1.00 25.89 140 ARG A O 1
ATOM 1085 N N . ILE A 1 141 ? 38.070 7.836 -59.882 1.00 28.12 141 ILE A N 1
ATOM 1086 C CA . ILE A 1 141 ? 38.701 9.052 -59.301 1.00 28.12 141 ILE A CA 1
ATOM 1087 C C . ILE A 1 141 ? 38.166 9.354 -57.877 1.00 28.12 141 ILE A C 1
ATOM 1089 O O . ILE A 1 141 ? 36.998 9.661 -57.695 1.00 28.12 141 ILE A O 1
ATOM 1093 N N . LYS A 1 142 ? 39.107 9.252 -56.925 1.00 26.22 142 LYS A N 1
ATOM 1094 C CA . LYS A 1 142 ? 39.387 10.011 -55.682 1.00 26.22 142 LYS A CA 1
ATOM 1095 C C . LYS A 1 142 ? 38.330 10.370 -54.619 1.00 26.22 142 LYS A C 1
ATOM 1097 O O . LYS A 1 142 ? 37.235 10.845 -54.881 1.00 26.22 142 LYS A O 1
ATOM 1102 N N . GLU A 1 143 ? 38.834 10.241 -53.391 1.00 28.31 143 GLU A N 1
ATOM 1103 C CA . GLU A 1 143 ? 38.351 10.742 -52.103 1.00 28.31 143 GLU A CA 1
ATOM 1104 C C . GLU A 1 143 ? 38.302 12.280 -52.022 1.00 28.31 143 GLU A C 1
ATOM 1106 O O . GLU A 1 143 ? 39.146 12.945 -52.620 1.00 28.31 143 GLU A O 1
ATOM 1111 N N . GLU A 1 144 ? 37.419 12.817 -51.170 1.00 24.28 144 GLU A N 1
ATOM 1112 C CA . GLU A 1 144 ? 37.810 13.712 -50.061 1.00 24.28 144 GLU A CA 1
ATOM 1113 C C . GLU A 1 144 ? 36.646 13.903 -49.063 1.00 24.28 144 GLU A C 1
ATOM 1115 O O . GLU A 1 144 ? 35.497 14.115 -49.450 1.00 24.28 144 GLU A O 1
ATOM 1120 N N . SER A 1 145 ? 36.942 13.828 -47.762 1.00 30.44 145 SER A N 1
ATOM 1121 C CA . SER A 1 145 ? 35.970 14.011 -46.672 1.00 30.44 145 SER A CA 1
ATOM 1122 C C . SER A 1 145 ? 36.027 15.431 -46.107 1.00 30.44 145 SER A C 1
ATOM 1124 O O . SER A 1 145 ? 37.122 15.914 -45.817 1.00 30.44 145 SER A O 1
ATOM 1126 N N . PRO A 1 146 ? 34.875 16.049 -45.786 1.00 27.31 146 PRO A N 1
ATOM 1127 C CA . PRO A 1 146 ? 34.843 17.018 -44.693 1.00 27.31 146 PRO A CA 1
ATOM 1128 C C . PRO A 1 146 ? 33.744 16.755 -43.651 1.00 27.31 146 PRO A C 1
ATOM 1130 O O . PRO A 1 146 ? 32.570 16.536 -43.949 1.00 27.31 146 PRO A O 1
ATOM 1133 N N . LEU A 1 147 ? 34.178 16.869 -42.397 1.00 26.55 147 LEU A N 1
ATOM 1134 C CA . LEU A 1 147 ? 33.426 16.935 -41.142 1.00 26.55 147 LEU A CA 1
ATOM 1135 C C . LEU A 1 147 ? 32.035 17.599 -41.259 1.00 26.55 147 LEU A C 1
ATOM 1137 O O . LEU A 1 147 ? 31.937 18.800 -41.523 1.00 26.55 147 LEU A O 1
ATOM 1141 N N . ARG A 1 148 ? 30.958 16.868 -40.930 1.00 27.17 148 ARG A N 1
ATOM 1142 C CA . ARG A 1 148 ? 29.658 17.485 -40.607 1.00 27.17 148 ARG A CA 1
ATOM 1143 C C . ARG A 1 148 ? 29.584 17.836 -39.124 1.00 27.17 148 ARG A C 1
ATOM 1145 O O . ARG A 1 148 ? 29.746 16.985 -38.258 1.00 27.17 148 ARG A O 1
ATOM 1152 N N . GLN A 1 149 ? 29.319 19.111 -38.861 1.00 26.33 149 GLN A N 1
ATOM 1153 C CA . GLN A 1 149 ? 29.163 19.680 -37.525 1.00 26.33 149 GLN A CA 1
ATOM 1154 C C . GLN A 1 149 ? 27.819 19.267 -36.907 1.00 26.33 149 GLN A C 1
ATOM 1156 O O . GLN A 1 149 ? 26.793 19.261 -37.590 1.00 26.33 149 GLN A O 1
ATOM 1161 N N . SER A 1 150 ? 27.814 18.974 -35.606 1.00 24.33 150 SER A N 1
ATOM 1162 C CA . SER A 1 150 ? 26.597 18.698 -34.836 1.00 24.33 150 SER A CA 1
ATOM 1163 C C . SER A 1 150 ? 25.681 19.932 -34.788 1.00 24.33 150 SER A C 1
ATOM 1165 O O . SER A 1 150 ? 26.179 21.041 -34.560 1.00 24.33 150 SER A O 1
ATOM 1167 N N . PRO A 1 151 ? 24.350 19.792 -34.939 1.00 27.42 151 PRO A N 1
ATOM 1168 C CA . PRO A 1 151 ? 23.441 20.923 -34.797 1.00 27.42 151 PRO A CA 1
ATOM 1169 C C . PRO A 1 151 ? 23.425 21.422 -33.344 1.00 27.42 151 PRO A C 1
ATOM 1171 O O . PRO A 1 151 ? 23.178 20.661 -32.408 1.00 27.42 151 PRO A O 1
ATOM 1174 N N . ARG A 1 152 ? 23.675 22.724 -33.154 1.00 25.50 152 ARG A N 1
ATOM 1175 C CA . ARG A 1 152 ? 23.525 23.395 -31.854 1.00 25.50 152 ARG A CA 1
ATOM 1176 C C . ARG A 1 152 ? 22.063 23.342 -31.412 1.00 25.50 152 ARG A C 1
ATOM 1178 O O . ARG A 1 152 ? 21.210 23.934 -32.070 1.00 25.50 152 ARG A O 1
ATOM 1185 N N . TYR A 1 153 ? 21.794 22.733 -30.261 1.00 25.41 153 TYR A N 1
ATOM 1186 C CA . TYR A 1 153 ? 20.530 22.945 -29.558 1.00 25.41 153 TYR A CA 1
ATOM 1187 C C . TYR A 1 153 ? 20.444 24.396 -29.071 1.00 25.41 153 TYR A C 1
ATOM 1189 O O . TYR A 1 153 ? 21.328 24.879 -28.362 1.00 25.41 153 TYR A O 1
ATOM 1197 N N . SER A 1 154 ? 19.369 25.091 -29.438 1.00 27.14 154 SER A N 1
ATOM 1198 C CA . SER A 1 154 ? 18.973 26.338 -28.781 1.00 27.14 154 SER A CA 1
ATOM 1199 C C . SER A 1 154 ? 18.278 26.007 -27.454 1.00 27.14 154 SER A C 1
ATOM 1201 O O . SER A 1 154 ? 17.454 25.090 -27.433 1.00 27.14 154 SER A O 1
ATOM 1203 N N . PRO A 1 155 ? 18.557 26.724 -26.351 1.00 27.97 155 PRO A N 1
ATOM 1204 C CA . PRO A 1 155 ? 17.830 26.515 -25.106 1.00 27.97 155 PRO A CA 1
ATOM 1205 C C . PRO A 1 155 ? 16.370 26.947 -25.282 1.00 27.97 155 PRO A C 1
ATOM 1207 O O . PRO A 1 155 ? 16.089 28.086 -25.663 1.00 27.97 155 PRO A O 1
ATOM 1210 N N . VAL A 1 156 ? 15.437 26.037 -24.996 1.00 25.34 156 VAL A N 1
ATOM 1211 C CA . VAL A 1 156 ? 14.007 26.358 -24.937 1.00 25.34 156 VAL A CA 1
ATOM 1212 C C . VAL A 1 156 ? 13.790 27.352 -23.800 1.00 25.34 156 VAL A C 1
ATOM 1214 O O . VAL A 1 156 ? 14.183 27.109 -22.659 1.00 25.34 156 VAL A O 1
ATOM 1217 N N . LYS A 1 157 ? 13.175 28.492 -24.118 1.00 25.80 157 LYS A N 1
ATOM 1218 C CA . LYS A 1 157 ? 12.849 29.527 -23.140 1.00 25.80 157 LYS A CA 1
ATOM 1219 C C . LYS A 1 157 ? 11.749 28.996 -22.218 1.00 25.80 157 LYS A C 1
ATOM 1221 O O . LYS A 1 157 ? 10.650 28.704 -22.679 1.00 25.80 157 LYS A O 1
ATOM 1226 N N . LEU A 1 158 ? 12.058 28.862 -20.930 1.00 25.09 158 LEU A N 1
ATOM 1227 C CA . LEU A 1 158 ? 11.102 28.425 -19.918 1.00 25.09 158 LEU A CA 1
ATOM 1228 C C . LEU A 1 158 ? 10.081 29.550 -19.681 1.00 25.09 158 LEU A C 1
ATOM 1230 O O . LEU A 1 158 ? 10.371 30.508 -18.963 1.00 25.09 158 LEU A O 1
ATOM 1234 N N . GLU A 1 159 ? 8.908 29.477 -20.312 1.00 25.48 159 GLU A N 1
ATOM 1235 C CA . GLU A 1 159 ? 7.815 30.391 -19.976 1.00 25.48 159 GLU A CA 1
ATOM 1236 C C . GLU A 1 159 ? 7.215 29.991 -18.626 1.00 25.48 159 GLU A C 1
ATOM 1238 O O . GLU A 1 159 ? 6.769 28.862 -18.417 1.00 25.48 159 GLU A O 1
ATOM 1243 N N . LEU A 1 160 ? 7.267 30.931 -17.684 1.00 27.62 160 LEU A N 1
ATOM 1244 C CA . LEU A 1 160 ? 6.733 30.768 -16.340 1.00 27.62 160 LEU A CA 1
ATOM 1245 C C . LEU A 1 160 ? 5.206 30.675 -16.418 1.00 27.62 160 LEU A C 1
ATOM 1247 O O . LEU A 1 160 ? 4.550 31.592 -16.913 1.00 27.62 160 LEU A O 1
ATOM 1251 N N . TYR A 1 161 ? 4.644 29.582 -15.899 1.00 25.95 161 TYR A N 1
ATOM 1252 C CA . TYR A 1 161 ? 3.198 29.437 -15.748 1.00 25.95 161 TYR A CA 1
ATOM 1253 C C . TYR A 1 161 ? 2.623 30.609 -14.932 1.00 25.95 161 TYR A C 1
ATOM 1255 O O . TYR A 1 161 ? 3.225 30.992 -13.923 1.00 25.95 161 TYR A O 1
ATOM 1263 N N . PRO A 1 162 ? 1.462 31.170 -15.321 1.00 31.28 162 PRO A N 1
ATOM 1264 C CA . PRO A 1 162 ? 0.859 32.273 -14.588 1.00 31.28 162 PRO A CA 1
ATOM 1265 C C . PRO A 1 162 ? 0.488 31.846 -13.164 1.00 31.28 162 PRO A C 1
ATOM 1267 O O . PRO A 1 162 ? 0.035 30.725 -12.914 1.00 31.28 162 PRO A O 1
ATOM 1270 N N . THR A 1 163 ? 0.673 32.772 -12.225 1.00 37.94 163 THR A N 1
ATOM 1271 C CA . THR A 1 163 ? 0.297 32.630 -10.814 1.00 37.94 163 THR A CA 1
ATOM 1272 C C . THR A 1 163 ? -1.171 32.222 -10.688 1.00 37.94 163 THR A C 1
ATOM 1274 O O . THR A 1 163 ? -2.044 32.901 -11.223 1.00 37.94 163 THR A O 1
ATOM 1277 N N . ARG A 1 164 ? -1.450 31.114 -9.988 1.00 43.09 164 ARG A N 1
ATOM 1278 C CA . ARG A 1 164 ? -2.814 30.579 -9.823 1.00 43.09 164 ARG A CA 1
ATOM 1279 C C . ARG A 1 164 ? -3.729 31.583 -9.111 1.00 43.09 164 ARG A C 1
ATOM 1281 O O . ARG A 1 164 ? -3.525 31.860 -7.934 1.00 43.09 164 ARG A O 1
ATOM 1288 N N . ASP A 1 165 ? -4.773 32.033 -9.804 1.00 41.19 165 ASP A N 1
ATOM 1289 C CA . ASP A 1 165 ? -5.824 32.886 -9.239 1.00 41.19 165 ASP A CA 1
ATOM 1290 C C . ASP A 1 165 ? -6.597 32.213 -8.096 1.00 41.19 165 ASP A C 1
ATOM 1292 O O . ASP A 1 165 ? -6.957 31.032 -8.172 1.00 41.19 165 ASP A O 1
ATOM 1296 N N . SER A 1 166 ? -6.983 33.008 -7.093 1.00 44.06 166 SER A N 1
ATOM 1297 C CA . SER A 1 166 ? -7.804 32.582 -5.948 1.00 44.06 166 SER A CA 1
ATOM 1298 C C . SER A 1 166 ? -9.143 31.953 -6.359 1.00 44.06 166 SER A C 1
ATOM 1300 O O . SER A 1 166 ? -9.593 30.997 -5.731 1.00 44.06 166 SER A O 1
ATOM 1302 N N . ALA A 1 167 ? -9.737 32.389 -7.476 1.00 41.06 167 ALA A N 1
ATOM 1303 C CA . ALA A 1 167 ? -10.960 31.799 -8.035 1.00 41.06 167 ALA A CA 1
ATOM 1304 C C . ALA A 1 167 ? -10.779 30.352 -8.554 1.00 41.06 167 ALA A C 1
ATOM 1306 O O . ALA A 1 167 ? -11.762 29.649 -8.805 1.00 41.06 167 ALA A O 1
ATOM 1307 N N . SER A 1 168 ? -9.535 29.890 -8.729 1.00 44.34 168 SER A N 1
ATOM 1308 C CA . SER A 1 168 ? -9.222 28.475 -8.981 1.00 44.34 168 SER A CA 1
ATOM 1309 C C . SER A 1 168 ? -9.172 27.675 -7.677 1.00 44.34 168 SER A C 1
ATOM 1311 O O . SER A 1 168 ? -9.601 26.524 -7.652 1.00 44.34 168 SER A O 1
ATOM 1313 N N . ILE A 1 169 ? -8.702 28.291 -6.586 1.00 46.41 169 ILE A N 1
ATOM 1314 C CA . ILE A 1 169 ? -8.676 27.688 -5.245 1.00 46.41 169 ILE A CA 1
ATOM 1315 C C . ILE A 1 169 ? -10.109 27.483 -4.735 1.00 46.41 169 ILE A C 1
ATOM 1317 O O . ILE A 1 169 ? -10.425 26.409 -4.234 1.00 46.41 169 ILE A O 1
ATOM 1321 N N . GLU A 1 170 ? -11.015 28.441 -4.950 1.00 38.88 170 GLU A N 1
ATOM 1322 C CA . GLU A 1 170 ? -12.435 28.282 -4.593 1.00 38.88 170 GLU A CA 1
ATOM 1323 C C . GLU A 1 170 ? -13.128 27.144 -5.362 1.00 38.88 170 GLU A C 1
ATOM 1325 O O . GLU A 1 170 ? -13.882 26.371 -4.770 1.00 38.88 170 GLU A O 1
ATOM 1330 N N . ARG A 1 171 ? -12.830 26.962 -6.658 1.00 41.59 171 ARG A N 1
ATOM 1331 C CA . ARG A 1 171 ? -13.366 25.828 -7.439 1.00 41.59 171 ARG A CA 1
ATOM 1332 C C . ARG A 1 171 ? -12.802 24.481 -6.990 1.00 41.59 171 ARG A C 1
ATOM 1334 O O . ARG A 1 171 ? -13.539 23.498 -6.978 1.00 41.59 171 ARG A O 1
ATOM 1341 N N . ILE A 1 172 ? -11.531 24.439 -6.588 1.00 41.44 172 ILE A N 1
ATOM 1342 C CA . ILE A 1 172 ? -10.923 23.254 -5.967 1.00 41.44 172 ILE A CA 1
ATOM 1343 C C . ILE A 1 172 ? -11.611 22.959 -4.626 1.00 41.44 172 ILE A C 1
ATOM 1345 O O . ILE A 1 172 ? -12.019 21.826 -4.395 1.00 41.44 172 ILE A O 1
ATOM 1349 N N . ASN A 1 173 ? -11.849 23.973 -3.790 1.00 37.81 173 ASN A N 1
ATOM 1350 C CA . ASN A 1 173 ? -12.557 23.817 -2.516 1.00 37.81 173 ASN A CA 1
ATOM 1351 C C . ASN A 1 173 ? -14.007 23.328 -2.690 1.00 37.81 173 ASN A C 1
ATOM 1353 O O . ASN A 1 173 ? -14.483 22.551 -1.867 1.00 37.81 173 ASN A O 1
ATOM 1357 N N . HIS A 1 174 ? -14.693 23.703 -3.776 1.00 38.75 174 HIS A N 1
ATOM 1358 C CA . HIS A 1 174 ? -16.026 23.176 -4.091 1.00 38.75 174 HIS A CA 1
ATOM 1359 C C . HIS A 1 174 ? -15.999 21.685 -4.487 1.00 38.75 174 HIS A C 1
ATOM 1361 O O . HIS A 1 174 ? -16.875 20.928 -4.078 1.00 38.75 174 HIS A O 1
ATOM 1367 N N . PHE A 1 175 ? -14.959 21.234 -5.202 1.00 38.56 175 PHE A N 1
ATOM 1368 C CA . PHE A 1 175 ? -14.714 19.806 -5.471 1.00 38.56 175 PHE A CA 1
ATOM 1369 C C . PHE A 1 175 ? -14.244 19.014 -4.233 1.00 38.56 175 PHE A C 1
ATOM 1371 O O . PHE A 1 175 ? -14.352 17.790 -4.217 1.00 38.56 175 PHE A O 1
ATOM 1378 N N . LEU A 1 176 ? -13.736 19.691 -3.196 1.00 44.97 176 LEU A N 1
ATOM 1379 C CA . LEU A 1 176 ? -13.231 19.088 -1.953 1.00 44.97 176 LEU A CA 1
ATOM 1380 C C . LEU A 1 176 ? -14.289 18.917 -0.850 1.00 44.97 176 LEU A C 1
ATOM 1382 O O . LEU A 1 176 ? -13.949 18.491 0.256 1.00 44.97 176 LEU A O 1
ATOM 1386 N N . SER A 1 177 ? -15.570 19.170 -1.135 1.00 55.88 177 SER A N 1
ATOM 1387 C CA . SER A 1 177 ? -16.665 18.693 -0.283 1.00 55.88 177 SER A CA 1
ATOM 1388 C C . SER A 1 177 ? -16.816 17.174 -0.430 1.00 55.88 177 SER A C 1
ATOM 1390 O O . SER A 1 177 ? -17.750 16.688 -1.068 1.00 55.88 177 SER A O 1
ATOM 1392 N N . LEU A 1 178 ? -15.881 16.426 0.165 1.00 68.62 178 LEU A N 1
ATOM 1393 C CA . LEU A 1 178 ? -15.964 14.977 0.332 1.00 68.62 178 LEU A CA 1
ATOM 1394 C C . LEU A 1 178 ? -17.254 14.667 1.099 1.00 68.62 178 LEU A C 1
ATOM 1396 O O . LEU A 1 178 ? -17.347 14.917 2.303 1.00 68.62 178 LEU A O 1
ATOM 1400 N N . ASP A 1 179 ? -18.273 14.186 0.386 1.00 78.38 179 ASP A N 1
ATOM 1401 C CA . ASP A 1 179 ? -19.585 13.951 0.976 1.00 78.38 179 ASP A CA 1
ATOM 1402 C C . ASP A 1 179 ? -19.519 12.749 1.921 1.00 78.38 179 ASP A C 1
ATOM 1404 O O . ASP A 1 179 ? -19.606 11.579 1.535 1.00 78.38 179 ASP A O 1
ATOM 1408 N N . ASN A 1 180 ? -19.338 13.069 3.197 1.00 82.50 180 ASN A N 1
ATOM 1409 C CA . ASN A 1 180 ? -19.258 12.108 4.280 1.00 82.50 180 ASN A CA 1
ATOM 1410 C C . ASN A 1 180 ? -20.595 11.401 4.544 1.00 82.50 180 ASN A C 1
ATOM 1412 O O . ASN A 1 180 ? -20.590 10.371 5.220 1.00 82.50 180 ASN A O 1
ATOM 1416 N N . THR A 1 181 ? -21.727 11.893 4.020 1.00 84.69 181 THR A N 1
ATOM 1417 C CA . THR A 1 181 ? -23.024 11.209 4.158 1.00 84.69 181 THR A CA 1
ATOM 1418 C C . THR A 1 181 ? -23.053 9.878 3.405 1.00 84.69 181 THR A C 1
ATOM 1420 O O . THR A 1 181 ? -23.716 8.946 3.855 1.00 84.69 181 THR A O 1
ATOM 1423 N N . LEU A 1 182 ? -22.255 9.752 2.336 1.00 87.25 182 LEU A N 1
ATOM 1424 C CA . LEU A 1 182 ? -22.098 8.529 1.541 1.00 87.25 182 LEU A CA 1
ATOM 1425 C C . LEU A 1 182 ? -21.294 7.427 2.253 1.00 87.25 182 LEU A C 1
ATOM 1427 O O . LEU A 1 182 ? -21.302 6.282 1.792 1.00 87.25 182 LEU A O 1
ATOM 1431 N N . LEU A 1 183 ? -20.595 7.772 3.342 1.00 90.94 183 LEU A N 1
ATOM 1432 C CA . LEU A 1 183 ? -19.793 6.848 4.142 1.00 90.94 183 LEU A CA 1
ATOM 1433 C C . LEU A 1 183 ? -20.607 6.223 5.277 1.00 90.94 183 LEU A C 1
ATOM 1435 O O . LEU A 1 183 ? -21.379 6.922 5.950 1.00 90.94 183 LEU A O 1
ATOM 1439 N N . THR A 1 184 ? -20.366 4.936 5.549 1.00 91.19 184 THR A N 1
ATOM 1440 C CA . THR A 1 184 ? -20.899 4.272 6.747 1.00 91.19 184 THR A CA 1
ATOM 1441 C C . THR A 1 184 ? -20.329 4.894 8.028 1.00 91.19 184 THR A C 1
ATOM 1443 O O . THR A 1 184 ? -19.254 5.504 7.995 1.00 91.19 184 THR A O 1
ATOM 1446 N N . PRO A 1 185 ? -21.027 4.784 9.180 1.00 91.06 185 PRO A N 1
ATOM 1447 C CA . PRO A 1 185 ? -20.613 5.459 10.411 1.00 91.06 185 PRO A CA 1
ATOM 1448 C C . PRO A 1 185 ? -19.171 5.146 10.833 1.00 91.06 185 PRO A C 1
ATOM 1450 O O . PRO A 1 185 ? -18.455 6.062 11.231 1.00 91.06 185 PRO A O 1
ATOM 1453 N N . LYS A 1 186 ? -18.722 3.890 10.670 1.00 91.75 186 LYS A N 1
ATOM 1454 C CA . LYS A 1 186 ? -17.343 3.463 10.962 1.00 91.75 186 LYS A CA 1
ATOM 1455 C C . LYS A 1 186 ? -16.300 4.123 10.054 1.00 91.75 186 LYS A C 1
ATOM 1457 O O . LYS A 1 186 ? -15.265 4.560 10.537 1.00 91.75 186 LYS A O 1
ATOM 1462 N N . LEU A 1 187 ? -16.553 4.215 8.747 1.00 93.25 187 LEU A N 1
ATOM 1463 C CA . LEU A 1 187 ? -15.589 4.809 7.808 1.00 93.25 187 LEU A CA 1
ATOM 1464 C C . LEU A 1 187 ? -15.585 6.343 7.864 1.00 93.25 187 LEU A C 1
ATOM 1466 O O . LEU A 1 187 ? -14.583 6.977 7.536 1.00 93.25 187 LEU A O 1
ATOM 1470 N N . ARG A 1 188 ? -16.677 6.954 8.338 1.00 92.38 188 ARG A N 1
ATOM 1471 C CA . ARG A 1 188 ? -16.764 8.403 8.554 1.00 92.38 188 ARG A CA 1
ATOM 1472 C C . ARG A 1 188 ? -15.856 8.896 9.682 1.00 92.38 188 ARG A C 1
ATOM 1474 O O . ARG A 1 188 ? -15.276 9.968 9.536 1.00 92.38 188 ARG A O 1
ATOM 1481 N N . THR A 1 189 ? -15.725 8.154 10.786 1.00 91.94 189 THR A N 1
ATOM 1482 C CA . THR A 1 189 ? -14.904 8.581 11.940 1.00 91.94 189 THR A CA 1
ATOM 1483 C C . THR A 1 189 ? -13.408 8.600 11.635 1.00 91.94 189 THR A C 1
ATOM 1485 O O . THR A 1 189 ? -12.677 9.364 12.257 1.00 91.94 189 THR A O 1
ATOM 1488 N N . VAL A 1 190 ? -12.955 7.800 10.667 1.00 92.81 190 VAL A N 1
ATOM 1489 C CA . VAL A 1 190 ? -11.539 7.701 10.288 1.00 92.81 190 VAL A CA 1
ATOM 1490 C C . VAL A 1 190 ? -11.149 8.553 9.076 1.00 92.81 190 VAL A C 1
ATOM 1492 O O . VAL A 1 190 ? -9.964 8.673 8.780 1.00 92.81 190 VAL A O 1
ATOM 1495 N N . LEU A 1 191 ? -12.100 9.213 8.401 1.00 91.69 191 LEU A N 1
ATOM 1496 C CA . LEU A 1 191 ? -11.806 10.117 7.279 1.00 91.69 191 LEU A CA 1
ATOM 1497 C C . LEU A 1 191 ? -11.402 11.540 7.730 1.00 91.69 191 LEU A C 1
ATOM 1499 O O . LEU A 1 191 ? -11.928 12.552 7.248 1.00 91.69 191 LEU A O 1
ATOM 1503 N N . SER A 1 192 ? -10.442 11.637 8.644 1.00 86.88 192 SER A N 1
ATOM 1504 C CA . SER A 1 192 ? -9.947 12.910 9.190 1.00 86.88 192 SER A CA 1
ATOM 1505 C C . SER A 1 192 ? -8.677 13.396 8.460 1.00 86.88 192 SER A C 1
ATOM 1507 O O . SER A 1 192 ? -7.950 12.563 7.909 1.00 86.88 192 SER A O 1
ATOM 1509 N N . PRO A 1 193 ? -8.377 14.711 8.391 1.00 87.00 193 PRO A N 1
ATOM 1510 C CA . PRO A 1 193 ? -7.128 15.213 7.800 1.00 87.00 193 PRO A CA 1
ATOM 1511 C C . PRO A 1 193 ? -5.862 14.827 8.586 1.00 87.00 193 PRO A C 1
ATOM 1513 O O . PRO A 1 193 ? -4.777 14.832 8.012 1.00 87.00 193 PRO A O 1
ATOM 1516 N N . GLU A 1 194 ? -5.997 14.454 9.858 1.00 90.00 194 GLU A N 1
ATOM 1517 C CA . GLU A 1 194 ? -4.920 13.934 10.708 1.00 90.00 194 GLU A CA 1
ATOM 1518 C C . GLU A 1 194 ? -4.541 12.490 10.338 1.00 90.00 194 GLU A C 1
ATOM 1520 O O . GLU A 1 194 ? -3.390 12.087 10.516 1.00 90.00 194 GLU A O 1
ATOM 1525 N N . ASN A 1 195 ? -5.494 11.717 9.796 1.00 94.06 195 ASN A N 1
ATOM 1526 C CA . ASN A 1 195 ? -5.286 10.308 9.472 1.00 94.06 195 ASN A CA 1
ATOM 1527 C C . ASN A 1 195 ? -4.357 10.126 8.268 1.00 94.06 195 ASN A C 1
ATOM 1529 O O . ASN A 1 195 ? -4.461 10.810 7.245 1.00 94.06 195 ASN A O 1
ATOM 1533 N N . ARG A 1 196 ? -3.454 9.153 8.392 1.00 96.06 196 ARG A N 1
ATOM 1534 C CA . ARG A 1 196 ? -2.563 8.678 7.334 1.00 96.06 196 ARG A CA 1
ATOM 1535 C C . ARG A 1 196 ? -3.096 7.353 6.806 1.00 96.06 196 ARG A C 1
ATOM 1537 O O . ARG A 1 196 ? -3.348 6.437 7.582 1.00 96.06 196 ARG A O 1
ATOM 1544 N N . TYR A 1 197 ? -3.272 7.269 5.492 1.00 97.88 197 TYR A N 1
ATOM 1545 C CA . TYR A 1 197 ? -3.909 6.134 4.830 1.00 97.88 197 TYR A CA 1
ATOM 1546 C C . TYR A 1 197 ? -2.860 5.334 4.063 1.00 97.88 197 TYR A C 1
ATOM 1548 O O . TYR A 1 197 ? -2.126 5.902 3.251 1.00 97.88 197 TYR A O 1
ATOM 1556 N N . PHE A 1 198 ? -2.807 4.028 4.297 1.00 98.12 198 PHE A N 1
ATOM 1557 C CA . PHE A 1 198 ? -1.859 3.115 3.666 1.00 98.12 198 PHE A CA 1
ATOM 1558 C C . PHE A 1 198 ? -2.586 1.937 3.021 1.00 98.12 198 PHE A C 1
ATOM 1560 O O . PHE A 1 198 ? -3.656 1.529 3.467 1.00 98.12 198 PHE A O 1
ATOM 1567 N N . ILE A 1 199 ? -1.995 1.380 1.972 1.00 97.38 199 ILE A N 1
ATOM 1568 C CA . ILE A 1 199 ? -2.396 0.098 1.397 1.00 97.38 199 ILE A CA 1
ATOM 1569 C C . ILE A 1 199 ? -1.405 -0.945 1.885 1.00 97.38 199 ILE A C 1
ATOM 1571 O O . ILE A 1 199 ? -0.206 -0.794 1.647 1.00 97.38 199 ILE A O 1
ATOM 1575 N N . LEU A 1 200 ? -1.918 -1.985 2.541 1.00 97.12 200 LEU A N 1
ATOM 1576 C CA . LEU A 1 200 ? -1.131 -3.143 2.943 1.00 97.12 200 LEU A CA 1
ATOM 1577 C C . LEU A 1 200 ? -1.453 -4.353 2.065 1.00 97.12 200 LEU A C 1
ATOM 1579 O O . LEU A 1 200 ? -2.591 -4.554 1.619 1.00 97.12 200 LEU A O 1
ATOM 1583 N N . ARG A 1 201 ? -0.419 -5.139 1.778 1.00 91.81 201 ARG A N 1
ATOM 1584 C CA . ARG A 1 201 ? -0.464 -6.331 0.933 1.00 91.81 201 ARG A CA 1
ATOM 1585 C C . ARG A 1 201 ? -0.059 -7.532 1.775 1.00 91.81 201 ARG A C 1
ATOM 1587 O O . ARG A 1 201 ? 0.967 -7.487 2.439 1.00 91.81 201 ARG A O 1
ATOM 1594 N N . SER A 1 202 ? -0.846 -8.597 1.707 1.00 92.38 202 SER A N 1
ATOM 1595 C CA . SER A 1 202 ? -0.465 -9.903 2.251 1.00 92.38 202 SER A CA 1
ATOM 1596 C C . SER A 1 202 ? -0.315 -10.901 1.114 1.00 92.38 202 SER A C 1
ATOM 1598 O O . SER A 1 202 ? -1.086 -10.857 0.151 1.00 92.38 202 SER A O 1
ATOM 1600 N N . ASP A 1 203 ? 0.661 -11.795 1.208 1.00 88.31 203 ASP A N 1
ATOM 1601 C CA . ASP A 1 203 ? 0.907 -12.807 0.183 1.00 88.31 203 ASP A CA 1
ATOM 1602 C C . ASP A 1 203 ? -0.098 -13.970 0.232 1.00 88.31 203 ASP A C 1
ATOM 1604 O O . ASP A 1 203 ? -0.253 -14.697 -0.750 1.00 88.31 203 ASP A O 1
ATOM 1608 N N . ASN A 1 204 ? -0.852 -14.110 1.327 1.00 85.75 204 ASN A N 1
ATOM 1609 C CA . ASN A 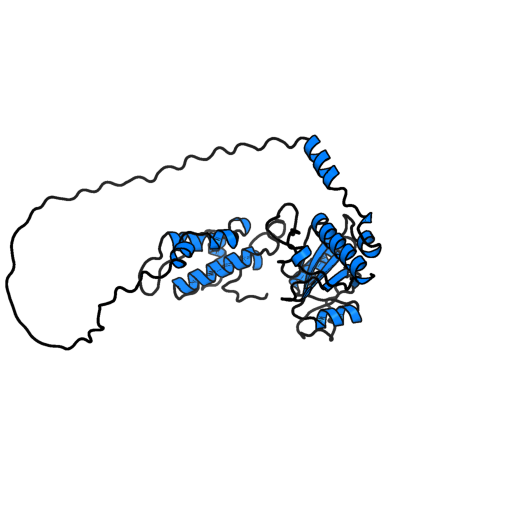1 204 ? -1.851 -15.159 1.510 1.00 85.75 204 ASN A CA 1
ATOM 1610 C C . ASN A 1 204 ? -3.123 -14.635 2.217 1.00 85.75 204 ASN A C 1
ATOM 1612 O O . ASN A 1 204 ? -3.166 -13.521 2.732 1.00 85.75 204 ASN A O 1
ATOM 1616 N N . ALA A 1 205 ? -4.206 -15.416 2.185 1.00 87.06 205 ALA A N 1
ATOM 1617 C CA . ALA A 1 205 ? -5.457 -15.053 2.862 1.00 87.06 205 ALA A CA 1
ATOM 1618 C C . ALA A 1 205 ? -5.452 -15.413 4.358 1.00 87.06 205 ALA A C 1
ATOM 1620 O O . ALA A 1 205 ? -6.146 -14.770 5.141 1.00 87.06 205 ALA A O 1
ATOM 1621 N N . THR A 1 206 ? -4.651 -16.401 4.758 1.00 85.19 206 THR A N 1
ATOM 1622 C CA . THR A 1 206 ? -4.591 -16.910 6.131 1.00 85.19 206 THR A CA 1
ATOM 1623 C C . THR A 1 206 ? -4.073 -15.859 7.109 1.00 85.19 206 THR A C 1
ATOM 1625 O O . THR A 1 206 ? -4.669 -15.700 8.163 1.00 85.19 206 THR A O 1
ATOM 1628 N N . ASP A 1 207 ? -3.067 -15.057 6.752 1.00 90.19 207 ASP A N 1
ATOM 1629 C CA . ASP A 1 207 ? -2.604 -13.951 7.602 1.00 90.19 207 ASP A CA 1
ATOM 1630 C C . ASP A 1 207 ? -3.706 -12.894 7.809 1.00 90.19 207 ASP A C 1
ATOM 1632 O O . ASP A 1 207 ? -3.840 -12.344 8.901 1.00 90.19 207 ASP A O 1
ATOM 1636 N N . ILE A 1 208 ? -4.551 -12.629 6.800 1.00 93.81 208 ILE A N 1
ATOM 1637 C CA . ILE A 1 208 ? -5.715 -11.734 6.945 1.00 93.81 208 ILE A CA 1
ATOM 1638 C C . ILE A 1 208 ? -6.738 -12.328 7.925 1.00 93.81 208 ILE A C 1
ATOM 1640 O O . ILE A 1 208 ? -7.266 -11.605 8.768 1.00 93.81 208 ILE A O 1
ATOM 1644 N N . GLU A 1 209 ? -6.998 -13.635 7.848 1.00 87.44 209 GLU A N 1
ATOM 1645 C CA . GLU A 1 209 ? -7.894 -14.347 8.770 1.00 87.44 209 GLU A CA 1
ATOM 1646 C C . GLU A 1 209 ? -7.337 -14.366 10.206 1.00 87.44 209 GLU A C 1
ATOM 1648 O O . GLU A 1 209 ? -8.056 -14.018 11.142 1.00 87.44 209 GLU A O 1
ATOM 1653 N N . THR A 1 210 ? -6.045 -14.669 10.381 1.00 88.19 210 THR A N 1
ATOM 1654 C CA . THR A 1 210 ? -5.316 -14.577 11.658 1.00 88.19 210 THR A CA 1
ATOM 1655 C C . THR A 1 210 ? -5.406 -13.162 12.233 1.00 88.19 210 THR A C 1
ATOM 1657 O O . THR A 1 210 ? -5.775 -12.978 13.392 1.00 88.19 210 THR A O 1
ATOM 1660 N N . SER A 1 211 ? -5.156 -12.136 11.420 1.00 95.19 211 SER A N 1
ATOM 1661 C CA . SER A 1 211 ? -5.266 -10.737 11.836 1.00 95.19 211 SER A CA 1
ATOM 1662 C C . SER A 1 211 ? -6.679 -10.344 12.265 1.00 95.19 211 SER A C 1
ATOM 1664 O O . SER A 1 211 ? -6.843 -9.610 13.238 1.00 95.19 211 SER A O 1
ATOM 1666 N N . ALA A 1 212 ? -7.706 -10.837 11.571 1.00 92.69 212 ALA A N 1
ATOM 1667 C CA . ALA A 1 212 ? -9.106 -10.607 11.923 1.00 92.69 212 ALA A CA 1
ATOM 1668 C C . ALA A 1 212 ? -9.550 -11.374 13.181 1.00 92.69 212 ALA A C 1
ATOM 1670 O O . ALA A 1 212 ? -10.493 -10.950 13.847 1.00 92.69 212 ALA A O 1
ATOM 1671 N N . ALA A 1 213 ? -8.883 -12.481 13.519 1.00 89.88 213 ALA A N 1
ATOM 1672 C CA . ALA A 1 213 ? -9.146 -13.260 14.729 1.00 89.88 213 ALA A CA 1
ATOM 1673 C C . ALA A 1 213 ? -8.401 -12.739 15.973 1.00 89.88 213 ALA A C 1
ATOM 1675 O O . ALA A 1 213 ? -8.886 -12.916 17.091 1.00 89.88 213 ALA A O 1
ATOM 1676 N N . HIS A 1 214 ? -7.230 -12.119 15.787 1.00 90.75 214 HIS A N 1
ATOM 1677 C CA . HIS A 1 214 ? -6.318 -11.735 16.871 1.00 90.75 214 HIS A CA 1
ATOM 1678 C C . HIS A 1 214 ? -6.095 -10.217 17.023 1.00 90.75 214 HIS A C 1
ATOM 1680 O O . HIS A 1 214 ? -5.385 -9.810 17.941 1.00 90.75 214 HIS A O 1
ATOM 1686 N N . ASP A 1 215 ? -6.690 -9.384 16.158 1.00 96.19 215 ASP A N 1
ATOM 1687 C CA . ASP A 1 215 ? -6.570 -7.913 16.151 1.00 96.19 215 ASP A CA 1
ATOM 1688 C C . ASP A 1 215 ? -5.108 -7.405 16.132 1.00 96.19 215 ASP A C 1
ATOM 1690 O O . ASP A 1 215 ? -4.768 -6.359 16.692 1.00 96.19 215 ASP A O 1
ATOM 1694 N N . VAL A 1 216 ? -4.224 -8.141 15.449 1.00 95.56 216 VAL A N 1
ATOM 1695 C CA . VAL A 1 216 ? -2.795 -7.822 15.275 1.00 95.56 216 VAL A CA 1
ATOM 1696 C C . VAL A 1 216 ? -2.394 -7.790 13.804 1.00 95.56 216 VAL A C 1
ATOM 1698 O O . VAL A 1 216 ? -3.036 -8.415 12.962 1.00 95.56 216 VAL A O 1
ATOM 1701 N N . TRP A 1 217 ? -1.309 -7.085 13.488 1.00 95.94 217 TRP A N 1
ATOM 1702 C CA . TRP A 1 217 ? -0.625 -7.163 12.197 1.00 95.94 217 TRP A CA 1
ATOM 1703 C C . TRP A 1 217 ? 0.888 -7.008 12.351 1.00 95.94 217 TRP A C 1
ATOM 1705 O O . TRP A 1 217 ? 1.385 -6.465 13.341 1.00 95.94 217 TRP A O 1
ATOM 1715 N N . THR A 1 218 ? 1.614 -7.464 11.335 1.00 94.12 218 THR A N 1
ATOM 1716 C CA . THR A 1 218 ? 3.023 -7.153 11.110 1.00 94.12 218 THR A CA 1
ATOM 1717 C C . THR A 1 218 ? 3.327 -7.166 9.612 1.00 94.12 218 THR A C 1
ATOM 1719 O O . THR A 1 218 ? 2.576 -7.717 8.812 1.00 94.12 218 THR A O 1
ATOM 1722 N N . SER A 1 219 ? 4.413 -6.520 9.211 1.00 92.06 219 SER A N 1
ATOM 1723 C CA . SER A 1 219 ? 4.918 -6.490 7.841 1.00 92.06 219 SER A CA 1
ATOM 1724 C C . SER A 1 219 ? 6.456 -6.493 7.874 1.00 92.06 219 SER A C 1
ATOM 1726 O O . SER A 1 219 ? 7.089 -6.601 8.923 1.00 92.06 219 SER A O 1
ATOM 1728 N N . SER A 1 220 ? 7.093 -6.367 6.712 1.00 89.69 220 SER A N 1
ATOM 1729 C CA . SER A 1 220 ? 8.534 -6.184 6.579 1.00 89.69 220 SER A CA 1
ATOM 1730 C C . SER A 1 220 ? 9.042 -5.039 7.457 1.00 89.69 220 SER A C 1
ATOM 1732 O O . SER A 1 220 ? 8.397 -3.994 7.578 1.00 89.69 220 SER A O 1
ATOM 1734 N N . SER A 1 221 ? 10.263 -5.169 7.983 1.00 89.19 221 SER A N 1
ATOM 1735 C CA . SER A 1 221 ? 10.857 -4.178 8.889 1.00 89.19 221 SER A CA 1
ATOM 1736 C C . SER A 1 221 ? 10.867 -2.755 8.299 1.00 89.19 221 SER A C 1
ATOM 1738 O O . SER A 1 221 ? 10.778 -1.782 9.041 1.00 89.19 221 SER A O 1
ATOM 1740 N N . ARG A 1 222 ? 10.916 -2.602 6.963 1.00 88.19 222 ARG A N 1
ATOM 1741 C CA . ARG A 1 222 ? 10.791 -1.302 6.271 1.00 88.19 222 ARG A CA 1
ATOM 1742 C C . ARG A 1 222 ? 9.401 -0.681 6.451 1.00 88.19 222 ARG A C 1
ATOM 1744 O O . ARG A 1 222 ? 9.305 0.505 6.759 1.00 88.19 222 ARG A O 1
ATOM 1751 N N . VAL A 1 223 ? 8.345 -1.457 6.221 1.00 92.62 223 VAL A N 1
ATOM 1752 C CA . VAL A 1 223 ? 6.955 -0.989 6.321 1.00 92.62 223 VAL A CA 1
ATOM 1753 C C . VAL A 1 223 ? 6.570 -0.799 7.783 1.00 92.62 223 VAL A C 1
ATOM 1755 O O . VAL A 1 223 ? 6.041 0.255 8.117 1.00 92.62 223 VAL A O 1
ATOM 1758 N N . ASN A 1 224 ? 6.952 -1.726 8.663 1.00 94.19 224 ASN A N 1
ATOM 1759 C CA . ASN A 1 224 ? 6.802 -1.604 10.113 1.00 94.19 224 ASN A CA 1
ATOM 1760 C C 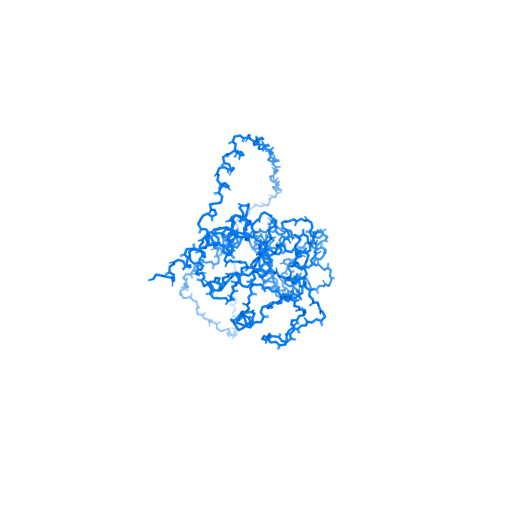. ASN A 1 224 ? 7.411 -0.287 10.649 1.00 94.19 224 ASN A C 1
ATOM 1762 O O . ASN A 1 224 ? 6.701 0.506 11.265 1.00 94.19 224 ASN A O 1
ATOM 1766 N N . ASN A 1 225 ? 8.671 0.033 10.314 1.00 92.50 225 ASN A N 1
ATOM 1767 C CA . ASN A 1 225 ? 9.295 1.318 10.683 1.00 92.50 225 ASN A CA 1
ATOM 1768 C C . ASN A 1 225 ? 8.542 2.548 10.136 1.00 92.50 225 ASN A C 1
ATOM 1770 O O . ASN A 1 225 ? 8.484 3.590 10.787 1.00 92.50 225 ASN A O 1
ATOM 1774 N N . MET A 1 226 ? 7.988 2.464 8.925 1.00 94.62 226 MET A N 1
ATOM 1775 C CA . MET A 1 226 ? 7.230 3.560 8.314 1.00 94.62 226 MET A CA 1
ATOM 1776 C C . MET A 1 226 ? 5.858 3.757 8.973 1.00 94.62 226 MET A C 1
ATOM 1778 O O . MET A 1 226 ? 5.448 4.901 9.177 1.00 94.62 226 MET A O 1
ATOM 1782 N N . LEU A 1 227 ? 5.164 2.668 9.314 1.00 95.06 227 LEU A N 1
ATOM 1783 C CA . LEU A 1 227 ? 3.887 2.700 10.027 1.00 95.06 227 LEU A CA 1
ATOM 1784 C C . LEU A 1 227 ? 4.068 3.247 11.444 1.00 95.06 227 LEU A C 1
ATOM 1786 O O . LEU A 1 227 ? 3.307 4.124 11.836 1.00 95.06 227 LEU A O 1
ATOM 1790 N N . ASP A 1 228 ? 5.110 2.827 12.167 1.00 95.00 228 ASP A N 1
ATOM 1791 C CA . ASP A 1 228 ? 5.403 3.326 13.515 1.00 95.00 228 ASP A CA 1
ATOM 1792 C C . ASP A 1 228 ? 5.754 4.827 13.515 1.00 95.00 228 ASP A C 1
ATOM 1794 O O . ASP A 1 228 ? 5.133 5.616 14.234 1.00 95.00 228 ASP A O 1
ATOM 1798 N N . LYS A 1 229 ? 6.632 5.271 12.596 1.00 95.00 229 LYS A N 1
ATOM 1799 C CA . LYS A 1 229 ? 6.883 6.705 12.341 1.00 95.00 229 LYS A CA 1
ATOM 1800 C C . LYS A 1 229 ? 5.578 7.459 12.046 1.00 95.00 229 LYS A C 1
ATOM 1802 O O . LYS A 1 229 ? 5.356 8.544 12.585 1.00 95.00 229 LYS A O 1
ATOM 1807 N N . ALA A 1 230 ? 4.705 6.912 11.196 1.00 94.06 230 ALA A N 1
ATOM 1808 C CA . ALA A 1 230 ? 3.431 7.542 10.850 1.00 94.06 230 ALA A CA 1
ATOM 1809 C C . ALA A 1 230 ? 2.450 7.581 12.033 1.00 94.06 230 ALA A C 1
ATOM 1811 O O . ALA A 1 230 ? 1.747 8.579 12.196 1.00 94.06 230 ALA A O 1
ATOM 1812 N N . TYR A 1 231 ? 2.418 6.542 12.868 1.00 96.31 231 TYR A N 1
ATOM 1813 C CA . TYR A 1 231 ? 1.595 6.452 14.071 1.00 96.31 231 TYR A CA 1
ATOM 1814 C C . TYR A 1 231 ? 2.025 7.503 15.098 1.00 96.31 231 TYR A C 1
ATOM 1816 O O . TYR A 1 231 ? 1.207 8.325 15.514 1.00 96.31 231 TYR A O 1
ATOM 1824 N N . ALA A 1 232 ? 3.323 7.573 15.406 1.00 94.75 232 ALA A N 1
ATOM 1825 C CA . ALA A 1 232 ? 3.890 8.570 16.309 1.00 94.75 232 ALA A CA 1
ATOM 1826 C C . ALA A 1 232 ? 3.642 10.014 15.826 1.00 94.75 232 ALA A C 1
ATOM 1828 O O . ALA A 1 232 ? 3.139 10.844 16.583 1.00 94.75 232 ALA A O 1
ATOM 1829 N N . LEU A 1 233 ? 3.925 10.316 14.552 1.00 93.38 233 LEU A N 1
ATOM 1830 C CA . LEU A 1 233 ? 3.776 11.667 13.986 1.00 93.38 233 LEU A CA 1
ATOM 1831 C C . LEU A 1 233 ? 2.319 12.111 13.777 1.00 93.38 233 LEU A C 1
ATOM 1833 O O . LEU A 1 233 ? 2.065 13.303 13.610 1.00 93.38 233 LEU A O 1
ATOM 1837 N N . SER A 1 234 ? 1.365 11.177 13.744 1.00 91.88 234 SER A N 1
ATOM 1838 C CA . SER A 1 234 ? -0.067 11.475 13.587 1.00 91.88 234 SER A CA 1
ATOM 1839 C C . SER A 1 234 ? -0.853 11.447 14.900 1.00 91.88 234 SER A C 1
ATOM 1841 O O . SER A 1 234 ? -2.048 11.726 14.880 1.00 91.88 234 SER A O 1
ATOM 1843 N N . GLY A 1 235 ? -0.219 11.118 16.032 1.00 92.81 235 GLY A N 1
ATOM 1844 C CA . GLY A 1 235 ? -0.917 10.946 17.311 1.00 92.81 235 GLY A CA 1
ATOM 1845 C C . GLY A 1 235 ? -1.791 9.686 17.369 1.00 92.81 235 GLY A C 1
ATOM 1846 O O . GLY A 1 235 ? -2.791 9.667 18.081 1.00 92.81 235 GLY A O 1
ATOM 1847 N N . GLY A 1 236 ? -1.431 8.647 16.611 1.00 93.00 236 GLY A N 1
ATOM 1848 C CA . GLY A 1 236 ? -2.161 7.380 16.525 1.00 93.00 236 GLY A CA 1
ATOM 1849 C C . GLY A 1 236 ? -3.199 7.300 15.399 1.00 93.00 236 GLY A C 1
ATOM 1850 O O . GLY A 1 236 ? -4.054 6.417 15.394 1.00 93.00 236 GLY A O 1
ATOM 1851 N N . HIS A 1 237 ? -3.160 8.218 14.432 1.00 95.19 237 HIS A N 1
ATOM 1852 C CA . HIS A 1 237 ? -4.129 8.301 13.340 1.00 95.19 237 HIS A CA 1
ATOM 1853 C C . HIS A 1 237 ? -3.602 7.621 12.063 1.00 95.19 237 HIS A C 1
ATOM 1855 O O . HIS A 1 237 ? -3.230 8.273 11.084 1.00 95.19 237 HIS A O 1
ATOM 1861 N N . VAL A 1 238 ? -3.578 6.283 12.068 1.00 98.19 238 VAL A N 1
ATOM 1862 C CA . VAL A 1 238 ? -3.161 5.443 10.928 1.00 98.19 238 VAL A CA 1
ATOM 1863 C C . VAL A 1 238 ? -4.273 4.467 10.536 1.00 98.19 238 VAL A C 1
ATOM 1865 O O . VAL A 1 238 ? -4.798 3.728 11.370 1.00 98.19 238 VAL A O 1
ATOM 1868 N N . VAL A 1 239 ? -4.612 4.449 9.245 1.00 98.50 239 VAL A N 1
ATOM 1869 C CA . VAL A 1 239 ? -5.650 3.598 8.646 1.00 98.50 239 VAL A CA 1
ATOM 1870 C C . VAL A 1 239 ? -5.052 2.814 7.484 1.00 98.50 239 VAL A C 1
ATOM 1872 O O . VAL A 1 239 ? -4.322 3.364 6.660 1.00 98.50 239 VAL A O 1
ATOM 1875 N N . MET A 1 240 ? -5.378 1.530 7.402 1.00 98.31 240 MET A N 1
ATOM 1876 C CA . MET A 1 240 ? -4.815 0.585 6.443 1.00 98.31 240 MET A CA 1
ATOM 1877 C C . MET A 1 240 ? -5.939 -0.079 5.648 1.00 98.31 240 MET A C 1
ATOM 1879 O O . MET A 1 240 ? -6.944 -0.505 6.218 1.00 98.31 240 MET A O 1
ATOM 1883 N N . LEU A 1 241 ? -5.770 -0.165 4.330 1.00 98.38 241 LEU A N 1
ATOM 1884 C CA . LEU A 1 241 ? -6.640 -0.912 3.428 1.00 98.38 241 LEU A CA 1
ATOM 1885 C C . LEU A 1 241 ? -5.897 -2.168 2.971 1.00 98.38 241 LEU A C 1
ATOM 1887 O O . LEU A 1 241 ? -4.838 -2.067 2.352 1.00 98.38 241 LEU A O 1
ATOM 1891 N N . PHE A 1 242 ? -6.451 -3.338 3.269 1.00 98.25 242 PHE A N 1
ATOM 1892 C CA . PHE A 1 242 ? -5.795 -4.624 3.047 1.00 98.25 242 PHE A CA 1
ATOM 1893 C C . PHE A 1 242 ? -6.193 -5.241 1.709 1.00 98.25 242 PHE A C 1
ATOM 1895 O O . PHE A 1 242 ? -7.317 -5.069 1.226 1.00 98.25 242 PHE A O 1
ATOM 1902 N N . SER A 1 243 ? -5.273 -5.983 1.095 1.00 96.94 243 SER A N 1
ATOM 1903 C CA . SER A 1 243 ? -5.542 -6.778 -0.102 1.00 96.94 243 SER A CA 1
ATOM 1904 C C . SER A 1 243 ? -4.530 -7.911 -0.246 1.00 96.94 243 SER A C 1
ATOM 1906 O O . SER A 1 243 ? -3.322 -7.685 -0.208 1.00 96.94 243 SER A O 1
ATOM 1908 N N . VAL A 1 244 ? -5.022 -9.123 -0.491 1.00 92.38 244 VAL A N 1
ATOM 1909 C CA . VAL A 1 244 ? -4.173 -10.289 -0.762 1.00 92.38 244 VAL A CA 1
ATOM 1910 C C . VAL A 1 244 ? -3.558 -10.199 -2.170 1.00 92.38 244 VAL A C 1
ATOM 1912 O O . VAL A 1 244 ? -4.177 -9.694 -3.121 1.00 92.38 244 VAL A O 1
ATOM 1915 N N . VAL A 1 245 ? -2.328 -10.677 -2.339 1.00 87.00 245 VAL A N 1
ATOM 1916 C CA . VAL A 1 245 ? -1.634 -10.773 -3.631 1.00 87.00 245 VAL A CA 1
ATOM 1917 C C . VAL A 1 245 ? -2.426 -11.619 -4.634 1.00 87.00 245 VAL A C 1
ATOM 1919 O O . VAL A 1 245 ? -3.120 -12.566 -4.283 1.00 87.00 245 VAL A O 1
ATOM 1922 N N . LEU A 1 246 ? -2.449 -11.159 -5.892 1.00 85.69 246 LEU A N 1
ATOM 1923 C CA . LEU A 1 246 ? -3.253 -11.682 -7.014 1.00 85.69 246 LEU A CA 1
ATOM 1924 C C . LEU A 1 246 ? -4.792 -11.720 -6.835 1.00 85.69 246 LEU A C 1
ATOM 1926 O O . LEU A 1 246 ? -5.497 -11.930 -7.819 1.00 85.69 246 LEU A O 1
ATOM 1930 N N . SER A 1 247 ? -5.341 -11.416 -5.655 1.00 89.94 247 SER A N 1
ATOM 1931 C CA . SER A 1 247 ? -6.784 -11.529 -5.357 1.00 89.94 247 SER A CA 1
ATOM 1932 C C . SER A 1 247 ? -7.715 -10.595 -6.151 1.00 89.94 247 SER A C 1
ATOM 1934 O O . SER A 1 247 ? -8.925 -10.816 -6.185 1.00 89.94 247 SER A O 1
ATOM 1936 N N . ARG A 1 248 ? -7.171 -9.536 -6.773 1.00 93.44 248 ARG A N 1
ATOM 1937 C CA . ARG A 1 248 ? -7.901 -8.475 -7.505 1.00 93.44 248 ARG A CA 1
ATOM 1938 C C . ARG A 1 248 ? -9.023 -7.779 -6.710 1.00 93.44 248 ARG A C 1
ATOM 1940 O O . ARG A 1 248 ? -9.949 -7.219 -7.303 1.00 93.44 248 ARG A O 1
ATOM 1947 N N . LYS A 1 249 ? -8.937 -7.776 -5.382 1.00 94.75 249 LYS A N 1
ATOM 1948 C CA . LYS A 1 249 ? -9.897 -7.129 -4.478 1.00 94.75 249 LYS A CA 1
ATOM 1949 C C . LYS A 1 249 ? -9.189 -6.588 -3.241 1.00 94.75 249 LYS A C 1
ATOM 1951 O O . LYS A 1 249 ? -8.184 -7.153 -2.812 1.00 94.75 249 LYS A O 1
ATOM 1956 N N . PHE A 1 250 ? -9.694 -5.508 -2.658 1.00 97.69 250 PHE A N 1
ATOM 1957 C CA . PHE A 1 250 ? -9.380 -5.210 -1.260 1.00 97.69 250 PHE A CA 1
ATOM 1958 C C . PHE A 1 250 ? -10.228 -6.139 -0.377 1.00 97.69 250 PHE A C 1
ATOM 1960 O O . PHE A 1 250 ? -11.356 -6.449 -0.753 1.00 97.69 250 PHE A O 1
ATOM 1967 N N . CYS A 1 251 ? -9.682 -6.620 0.739 1.00 96.06 251 CYS A N 1
ATOM 1968 C CA . CYS A 1 251 ? -10.345 -7.563 1.653 1.00 96.06 251 CYS A CA 1
ATOM 1969 C C . CYS A 1 251 ? -10.775 -6.932 2.987 1.00 96.06 251 CYS A C 1
ATOM 1971 O O . CYS A 1 251 ? -11.489 -7.563 3.759 1.00 96.06 251 CYS A O 1
ATOM 1973 N N . GLY A 1 252 ? -10.371 -5.691 3.259 1.00 96.12 252 GLY A N 1
ATOM 1974 C CA . GLY A 1 252 ? -10.898 -4.936 4.386 1.00 96.12 252 GLY A CA 1
ATOM 1975 C C . GLY A 1 252 ? -10.169 -3.625 4.658 1.00 96.12 252 GLY A C 1
ATOM 1976 O O . GLY A 1 252 ? -9.265 -3.207 3.927 1.00 96.12 252 GLY A O 1
ATOM 1977 N N . ILE A 1 253 ? -10.595 -2.969 5.733 1.00 98.25 253 ILE A N 1
ATOM 1978 C CA . ILE A 1 253 ? -10.047 -1.719 6.258 1.00 98.25 253 ILE A CA 1
ATOM 1979 C C . ILE A 1 253 ? -9.907 -1.876 7.772 1.00 98.25 253 ILE A C 1
ATOM 1981 O O . ILE A 1 253 ? -10.889 -2.208 8.440 1.00 98.25 253 ILE A O 1
ATOM 1985 N N . ALA A 1 254 ? -8.736 -1.558 8.319 1.00 98.31 254 ALA A N 1
ATOM 1986 C CA . ALA A 1 254 ? -8.503 -1.491 9.761 1.00 98.31 254 ALA A CA 1
ATOM 1987 C C . ALA A 1 254 ? -7.800 -0.183 10.153 1.00 98.31 254 ALA A C 1
ATOM 1989 O O . ALA A 1 254 ? -7.159 0.465 9.322 1.00 98.31 254 ALA A O 1
ATOM 1990 N N . ARG A 1 255 ? -7.899 0.206 11.425 1.00 97.75 255 ARG A N 1
ATOM 1991 C CA . ARG A 1 255 ? -7.083 1.282 12.014 1.00 97.75 255 ARG A CA 1
ATOM 1992 C C . ARG A 1 255 ? -6.053 0.705 12.975 1.00 97.75 255 ARG A C 1
ATOM 1994 O O . ARG A 1 255 ? -6.356 -0.256 13.666 1.00 97.75 255 ARG A O 1
ATOM 2001 N N . MET A 1 256 ? -4.868 1.297 13.032 1.00 98.06 256 MET A N 1
ATOM 2002 C CA . MET A 1 256 ? -3.832 0.940 14.006 1.00 98.06 256 MET A CA 1
ATOM 2003 C C . MET A 1 256 ? -4.262 1.423 15.402 1.00 98.06 256 MET A C 1
ATOM 2005 O O . MET A 1 256 ? -4.832 2.510 15.518 1.00 98.06 256 MET A O 1
ATOM 2009 N N . THR A 1 257 ? -4.035 0.622 16.445 1.00 97.81 257 THR A N 1
ATOM 2010 C CA . THR A 1 257 ? -4.486 0.910 17.825 1.00 97.81 257 THR A CA 1
ATOM 2011 C C . THR A 1 257 ? -3.368 0.875 18.873 1.00 97.81 257 THR A C 1
ATOM 2013 O O . THR A 1 257 ? -3.579 1.352 19.989 1.00 97.81 257 THR A O 1
ATOM 2016 N N . SER A 1 258 ? -2.172 0.397 18.518 1.00 97.69 258 SER A N 1
ATOM 2017 C CA . SER A 1 258 ? -0.945 0.513 19.316 1.00 97.69 258 SER A CA 1
ATOM 2018 C C . SER A 1 258 ? 0.207 1.072 18.470 1.00 97.69 258 SER A C 1
ATOM 2020 O O . SER A 1 258 ? 0.152 0.970 17.245 1.00 97.69 258 SER A O 1
ATOM 2022 N N . PRO A 1 259 ? 1.280 1.610 19.085 1.00 96.62 259 PRO A N 1
ATOM 2023 C CA . PRO A 1 259 ? 2.582 1.682 18.418 1.00 96.62 259 PRO A CA 1
ATOM 2024 C C . PRO A 1 259 ? 3.095 0.274 18.073 1.00 96.62 259 PRO A C 1
ATOM 2026 O O . PRO A 1 259 ? 2.521 -0.733 18.505 1.00 96.62 259 PRO A O 1
ATOM 2029 N N . LEU A 1 260 ? 4.180 0.205 17.308 1.00 95.69 260 LEU A N 1
ATOM 2030 C CA . LEU A 1 260 ? 4.839 -1.054 16.989 1.00 95.69 260 LEU A CA 1
ATOM 2031 C C . LEU A 1 260 ? 5.667 -1.571 18.176 1.00 95.69 260 LEU A C 1
ATOM 2033 O O . LEU A 1 260 ? 6.440 -0.836 18.787 1.00 95.69 260 LEU A O 1
ATOM 2037 N N . ASP A 1 261 ? 5.524 -2.859 18.467 1.00 93.44 261 ASP A N 1
ATOM 2038 C CA . ASP A 1 261 ? 6.272 -3.599 19.479 1.00 93.44 261 ASP A CA 1
ATOM 2039 C C . ASP A 1 261 ? 7.241 -4.553 18.769 1.00 93.44 261 ASP A C 1
ATOM 2041 O O . ASP A 1 261 ? 6.809 -5.509 18.128 1.00 93.44 261 ASP A O 1
ATOM 2045 N N . TRP A 1 262 ? 8.545 -4.271 18.837 1.00 91.12 262 TRP A N 1
ATOM 2046 C CA . TRP A 1 262 ? 9.590 -5.098 18.216 1.00 91.12 262 TRP A CA 1
ATOM 2047 C C . TRP A 1 262 ? 10.005 -6.301 19.071 1.00 91.12 262 TRP A C 1
ATOM 2049 O O . TRP A 1 262 ? 10.581 -7.244 18.535 1.00 91.12 262 TRP A O 1
ATOM 2059 N N . ASP A 1 263 ? 9.721 -6.280 20.376 1.00 87.50 263 ASP A N 1
ATOM 2060 C CA . ASP A 1 263 ? 10.141 -7.332 21.309 1.00 87.50 263 ASP A CA 1
ATOM 2061 C C . ASP A 1 263 ? 9.187 -8.541 21.269 1.00 87.50 263 ASP A C 1
ATOM 2063 O O . ASP A 1 263 ? 9.549 -9.637 21.702 1.00 87.50 263 ASP A O 1
ATOM 2067 N N . ASN A 1 264 ? 7.974 -8.363 20.727 1.00 85.12 264 ASN A N 1
ATOM 2068 C CA . ASN A 1 264 ? 6.962 -9.410 20.592 1.00 85.12 264 ASN A CA 1
ATOM 2069 C C . ASN A 1 264 ? 6.552 -9.637 19.125 1.00 85.12 264 ASN A C 1
ATOM 2071 O O . ASN A 1 264 ? 5.789 -8.860 18.554 1.00 85.12 264 ASN A O 1
ATOM 2075 N N . THR A 1 265 ? 6.964 -10.766 18.543 1.00 83.56 265 THR A N 1
ATOM 2076 C CA . THR A 1 265 ? 6.363 -11.321 17.314 1.00 83.56 265 THR A CA 1
ATOM 2077 C C . THR A 1 265 ? 5.198 -12.247 17.678 1.00 83.56 265 THR A C 1
ATOM 2079 O O . THR A 1 265 ? 5.261 -12.980 18.665 1.00 83.56 265 THR A O 1
ATOM 2082 N N . ASP A 1 266 ? 4.131 -12.239 16.876 1.00 78.62 266 ASP A N 1
ATOM 2083 C CA . ASP A 1 266 ? 3.012 -13.175 17.032 1.00 78.62 266 ASP A CA 1
ATOM 2084 C C . ASP A 1 266 ? 3.315 -14.524 16.337 1.00 78.62 266 ASP A C 1
ATOM 2086 O O . ASP A 1 266 ? 3.727 -14.511 15.179 1.00 78.62 266 ASP A O 1
ATOM 2090 N N . PRO A 1 267 ? 3.133 -15.692 16.984 1.00 78.50 267 PRO A N 1
ATOM 2091 C CA . PRO A 1 267 ? 3.536 -16.988 16.422 1.00 78.50 267 PRO A CA 1
ATOM 2092 C C . PRO A 1 267 ? 2.554 -17.577 15.391 1.00 78.50 267 PRO A C 1
ATOM 2094 O O . PRO A 1 267 ? 2.738 -18.714 14.969 1.00 78.50 267 PRO A O 1
ATOM 2097 N N . HIS A 1 268 ? 1.484 -16.861 15.028 1.00 75.94 268 HIS A N 1
ATOM 2098 C CA . HIS A 1 268 ? 0.409 -17.371 14.163 1.00 75.94 268 HIS A CA 1
ATOM 2099 C C . HIS A 1 268 ? 0.529 -16.954 12.683 1.00 75.94 268 HIS A C 1
ATOM 2101 O O . HIS A 1 268 ? -0.364 -17.266 11.892 1.00 75.94 268 HIS A O 1
ATOM 2107 N N . TRP A 1 269 ? 1.591 -16.236 12.303 1.00 80.56 269 TRP A N 1
ATOM 2108 C CA . TRP A 1 269 ? 1.850 -15.860 10.909 1.00 80.56 269 TRP A CA 1
ATOM 2109 C C . TRP A 1 269 ? 2.312 -17.059 10.076 1.00 80.56 269 TRP A C 1
ATOM 2111 O O . TRP A 1 269 ? 2.986 -17.951 10.583 1.00 80.56 269 TRP A O 1
ATOM 2121 N N . VAL A 1 270 ? 1.982 -17.070 8.781 1.00 69.31 270 VAL A N 1
ATOM 2122 C CA . VAL A 1 270 ? 2.361 -18.172 7.874 1.00 69.31 270 VAL A CA 1
ATOM 2123 C C . VAL A 1 270 ? 3.876 -18.245 7.621 1.00 69.31 270 VAL A C 1
ATOM 2125 O O . VAL A 1 270 ? 4.387 -19.321 7.309 1.00 69.31 270 VAL A O 1
ATOM 2128 N N . GLU A 1 271 ? 4.605 -17.134 7.773 1.00 69.88 271 GLU A N 1
ATOM 2129 C CA . GLU A 1 271 ? 6.071 -17.108 7.692 1.00 69.88 271 GLU A CA 1
ATOM 2130 C C . GLU A 1 271 ? 6.711 -16.817 9.061 1.00 69.88 271 GLU A C 1
ATOM 2132 O O . GLU A 1 271 ? 6.469 -15.771 9.663 1.00 69.88 271 GLU A O 1
ATOM 2137 N N . ASP A 1 272 ? 7.616 -17.694 9.510 1.00 59.34 272 ASP A N 1
ATOM 2138 C CA . ASP A 1 272 ? 8.329 -17.598 10.800 1.00 59.34 272 ASP A CA 1
ATOM 2139 C C . ASP A 1 272 ? 9.379 -16.456 10.877 1.00 59.34 272 ASP A C 1
ATOM 2141 O O . ASP A 1 272 ? 10.168 -16.391 11.819 1.00 59.34 272 ASP A O 1
ATOM 2145 N N . VAL A 1 273 ? 9.453 -15.579 9.867 1.00 73.62 273 VAL A N 1
ATOM 2146 C CA . VAL A 1 273 ? 10.507 -14.551 9.700 1.00 73.62 273 VAL A CA 1
ATOM 2147 C C . VAL A 1 273 ? 10.038 -13.111 9.931 1.00 73.62 273 VAL A C 1
ATOM 2149 O O . VAL A 1 273 ? 10.825 -12.178 9.757 1.00 73.62 273 VAL A O 1
ATOM 2152 N N . TRP A 1 274 ? 8.782 -12.897 10.326 1.00 79.25 274 TRP A N 1
ATOM 2153 C CA . TRP A 1 274 ? 8.303 -11.557 10.667 1.00 79.25 274 TRP A CA 1
ATOM 2154 C C . TRP A 1 274 ? 8.808 -11.093 12.043 1.00 79.25 274 TRP A C 1
ATOM 2156 O O . TRP A 1 274 ? 8.835 -11.851 13.011 1.00 79.25 274 TRP A O 1
ATOM 2166 N N . GLU A 1 275 ? 9.176 -9.815 12.148 1.00 84.50 275 GLU A N 1
ATOM 2167 C CA . GLU A 1 275 ? 9.701 -9.214 13.380 1.00 84.50 275 GLU A CA 1
ATOM 2168 C C . GLU A 1 275 ? 8.787 -8.095 13.887 1.00 84.50 275 GLU A C 1
ATOM 2170 O O . GLU A 1 275 ? 8.490 -7.130 13.173 1.00 84.50 275 GLU A O 1
ATOM 2175 N N . GLY A 1 276 ? 8.378 -8.228 15.150 1.00 89.75 276 GLY A N 1
ATOM 2176 C CA . GLY A 1 276 ? 7.488 -7.307 15.844 1.00 89.75 276 GLY A CA 1
ATOM 2177 C C . GLY A 1 276 ? 6.018 -7.435 15.442 1.00 89.75 276 GLY A C 1
ATOM 2178 O O . GLY A 1 276 ? 5.656 -8.182 14.528 1.00 89.75 276 GLY A O 1
ATOM 2179 N N . ARG A 1 277 ? 5.153 -6.689 16.133 1.00 93.75 277 ARG A N 1
ATOM 2180 C CA . ARG A 1 277 ? 3.707 -6.617 15.874 1.00 93.75 277 ARG A CA 1
ATOM 2181 C C . ARG A 1 277 ? 3.107 -5.291 16.332 1.00 93.75 277 ARG A C 1
ATOM 2183 O O . ARG A 1 277 ? 3.652 -4.611 17.196 1.00 93.75 277 ARG A O 1
ATOM 2190 N N . PHE A 1 278 ? 1.937 -4.951 15.812 1.00 96.69 278 PHE A N 1
ATOM 2191 C CA . PHE A 1 278 ? 1.080 -3.896 16.356 1.00 96.69 278 PHE A CA 1
ATOM 2192 C C . PHE A 1 278 ? -0.371 -4.372 16.419 1.00 96.69 278 PHE A C 1
ATOM 2194 O O . PHE A 1 278 ? -0.765 -5.252 15.653 1.00 96.69 278 PHE A O 1
ATOM 2201 N N . THR A 1 279 ? -1.176 -3.799 17.315 1.00 97.56 279 THR A N 1
ATOM 2202 C CA . THR A 1 279 ? -2.618 -4.066 17.354 1.00 97.56 279 THR A CA 1
ATOM 2203 C C . THR A 1 279 ? -3.371 -3.145 16.400 1.00 97.56 279 THR A C 1
ATOM 2205 O O . THR A 1 279 ? -2.961 -2.008 16.132 1.00 97.56 279 THR A O 1
ATOM 2208 N N . LEU A 1 280 ? -4.504 -3.624 15.898 1.00 97.94 280 LEU A N 1
ATOM 2209 C CA . LEU A 1 280 ? -5.414 -2.880 15.036 1.00 97.94 280 LEU A CA 1
ATOM 2210 C C . LEU A 1 280 ? -6.881 -3.122 15.429 1.00 97.94 280 LEU A C 1
ATOM 2212 O O . LEU A 1 280 ? -7.175 -3.887 16.336 1.00 97.94 280 LEU A O 1
ATOM 2216 N N . GLU A 1 281 ? -7.807 -2.420 14.781 1.00 97.50 281 GLU A N 1
ATOM 2217 C CA . GLU A 1 281 ? -9.248 -2.684 14.852 1.00 97.50 281 GLU A CA 1
ATOM 2218 C C . GLU A 1 281 ? -9.810 -2.730 13.431 1.00 97.50 281 GLU A C 1
ATOM 2220 O O . GLU A 1 281 ? -9.717 -1.742 12.688 1.00 97.50 281 GLU A O 1
ATOM 2225 N N . TRP A 1 282 ? -10.435 -3.849 13.062 1.00 97.19 282 TRP A N 1
ATOM 2226 C CA . TRP A 1 282 ? -11.101 -4.009 11.771 1.00 97.19 282 TRP A CA 1
ATOM 2227 C C . TRP A 1 282 ? -12.400 -3.190 11.686 1.00 97.19 282 TRP A C 1
ATOM 2229 O O . TRP A 1 282 ? -13.417 -3.451 12.334 1.00 97.19 282 TRP A O 1
ATOM 2239 N N . LEU A 1 283 ? -12.382 -2.184 10.812 1.00 95.81 283 LEU A N 1
ATOM 2240 C CA . LEU A 1 283 ? -13.519 -1.306 10.538 1.00 95.81 283 LEU A CA 1
ATOM 2241 C C . LEU A 1 283 ? -14.478 -1.948 9.531 1.00 95.81 283 LEU A C 1
ATOM 2243 O O . LEU A 1 283 ? -15.694 -1.805 9.665 1.00 95.81 283 LEU A O 1
ATOM 2247 N N . SER A 1 284 ? -13.936 -2.671 8.548 1.00 93.56 284 SER A N 1
ATOM 2248 C CA . SER A 1 284 ? -14.685 -3.429 7.545 1.00 93.56 284 SER A CA 1
ATOM 2249 C C . SER A 1 284 ? -13.881 -4.650 7.088 1.00 93.56 284 SER A C 1
ATOM 2251 O O . SER A 1 284 ? -12.687 -4.526 6.839 1.00 93.56 284 SER A O 1
ATOM 2253 N N . LEU A 1 285 ? -14.547 -5.797 6.941 1.00 92.56 285 LEU A N 1
ATOM 2254 C CA . LEU A 1 285 ? -14.017 -7.044 6.354 1.00 92.56 285 LEU A CA 1
ATOM 2255 C C . LEU A 1 285 ? -14.711 -7.368 5.015 1.00 92.56 285 LEU A C 1
ATOM 2257 O O . LEU A 1 285 ? -14.821 -8.519 4.602 1.00 92.56 285 LEU A O 1
ATOM 2261 N N . ILE A 1 286 ? -15.274 -6.346 4.366 1.00 90.81 286 ILE A N 1
ATOM 2262 C CA . ILE A 1 286 ? -15.998 -6.498 3.104 1.00 90.81 286 ILE A CA 1
ATOM 2263 C C . ILE A 1 286 ? -15.001 -6.582 1.954 1.00 90.81 286 ILE A C 1
ATOM 2265 O O . ILE A 1 286 ? -14.045 -5.815 1.877 1.00 90.81 286 ILE A O 1
ATOM 2269 N N . GLU A 1 287 ? -15.260 -7.477 1.009 1.00 93.56 287 GLU A N 1
ATOM 2270 C CA . GLU A 1 287 ? -14.460 -7.550 -0.204 1.00 93.56 287 GLU A CA 1
ATOM 2271 C C . GLU A 1 287 ? -14.888 -6.479 -1.213 1.00 93.56 287 GLU A C 1
ATOM 2273 O O . GLU A 1 287 ? -16.044 -6.441 -1.635 1.00 93.56 287 GLU A O 1
ATOM 2278 N N . LEU A 1 288 ? -13.947 -5.637 -1.646 1.00 96.00 288 LEU A N 1
ATOM 2279 C CA . LEU A 1 288 ? -14.158 -4.623 -2.680 1.00 96.00 288 LEU A CA 1
ATOM 2280 C C . LEU A 1 288 ? -13.383 -4.988 -3.962 1.00 96.00 288 LEU A C 1
ATOM 2282 O O . LEU A 1 288 ? -12.159 -4.799 -4.012 1.00 96.00 288 LEU A O 1
ATOM 2286 N N . PRO A 1 289 ? -14.057 -5.471 -5.025 1.00 95.31 289 PRO A N 1
ATOM 2287 C CA . PRO A 1 289 ? -13.416 -5.807 -6.296 1.00 95.31 289 PRO A CA 1
ATOM 2288 C C . PRO A 1 289 ? -12.743 -4.604 -6.969 1.00 95.31 289 PRO A C 1
ATOM 2290 O O . PRO A 1 289 ? -13.326 -3.523 -7.095 1.00 95.31 289 PRO A O 1
ATOM 2293 N N . PHE A 1 290 ? -11.530 -4.803 -7.489 1.00 94.44 290 PHE A N 1
ATOM 2294 C CA . PHE A 1 290 ? -10.745 -3.737 -8.124 1.00 94.44 290 PHE A CA 1
ATOM 2295 C C . PHE A 1 290 ? -11.417 -3.122 -9.354 1.00 94.44 290 PHE A C 1
ATOM 2297 O O . PHE A 1 290 ? -11.172 -1.955 -9.654 1.00 94.44 290 PHE A O 1
ATOM 2304 N N . ASP A 1 291 ? -12.277 -3.853 -10.063 1.00 90.25 291 ASP A N 1
ATOM 2305 C CA . ASP A 1 291 ? -12.880 -3.373 -11.310 1.00 90.25 291 ASP A CA 1
ATOM 2306 C C . ASP A 1 291 ? -13.730 -2.102 -11.114 1.00 90.25 291 ASP A C 1
ATOM 2308 O O . ASP A 1 291 ? -13.759 -1.250 -12.008 1.00 90.25 291 ASP A O 1
ATOM 2312 N N . GLY A 1 292 ? -14.338 -1.934 -9.930 1.00 87.75 292 GLY A N 1
ATOM 2313 C CA . GLY A 1 292 ? -15.092 -0.736 -9.544 1.00 87.75 292 GLY A CA 1
ATOM 2314 C C . GLY A 1 292 ? -14.225 0.460 -9.126 1.00 87.75 292 GLY A C 1
ATOM 2315 O O . GLY A 1 292 ? -14.681 1.596 -9.217 1.00 87.75 292 GLY A O 1
ATOM 2316 N N . VAL A 1 293 ? -12.969 0.234 -8.720 1.00 93.94 293 VAL A N 1
ATOM 2317 C CA . VAL A 1 293 ? -12.064 1.264 -8.159 1.00 93.94 293 VAL A CA 1
ATOM 2318 C C . VAL A 1 293 ? -10.720 1.400 -8.885 1.00 93.94 293 VAL A C 1
ATOM 2320 O O . VAL A 1 293 ? -9.863 2.176 -8.477 1.00 93.94 293 VAL A O 1
ATOM 2323 N N . LYS A 1 294 ? -10.545 0.739 -10.034 1.00 91.62 294 LYS A N 1
ATOM 2324 C CA . LYS A 1 294 ? -9.336 0.810 -10.881 1.00 91.62 294 LYS A CA 1
ATOM 2325 C C . LYS A 1 294 ? -8.951 2.210 -11.375 1.00 91.62 294 LYS A C 1
ATOM 2327 O O . LYS A 1 294 ? -7.862 2.387 -11.915 1.00 91.62 294 LYS A O 1
ATOM 2332 N N . HIS A 1 295 ? -9.851 3.184 -11.248 1.00 86.94 295 HIS A N 1
ATOM 2333 C CA . HIS A 1 295 ? -9.610 4.585 -11.581 1.00 86.94 295 HIS A CA 1
ATOM 2334 C C . HIS A 1 295 ? -8.964 5.368 -10.428 1.00 86.94 295 HIS A C 1
ATOM 2336 O O . HIS A 1 295 ? -8.280 6.355 -10.693 1.00 86.94 295 HIS A O 1
ATOM 2342 N N . VAL A 1 296 ? -9.128 4.924 -9.177 1.00 89.00 296 VAL A N 1
ATOM 2343 C CA . VAL A 1 296 ? -8.677 5.662 -7.990 1.00 89.00 296 VAL A CA 1
ATOM 2344 C C . VAL A 1 296 ? -7.143 5.760 -7.990 1.00 89.00 296 VAL A C 1
ATOM 2346 O O . VAL A 1 296 ? -6.460 4.727 -8.059 1.00 89.00 296 VAL A O 1
ATOM 2349 N N . PRO A 1 297 ? -6.567 6.975 -7.971 1.00 84.69 297 PRO A N 1
ATOM 2350 C CA . PRO A 1 297 ? -5.123 7.159 -7.972 1.00 84.69 297 PRO A CA 1
ATOM 2351 C C . PRO A 1 297 ? -4.522 6.948 -6.573 1.00 84.69 297 PRO A C 1
ATOM 2353 O O . PRO A 1 297 ? -5.243 6.839 -5.586 1.00 84.69 297 PRO A O 1
ATOM 2356 N N . VAL A 1 298 ? -3.194 6.939 -6.459 1.00 83.81 298 VAL A N 1
ATOM 2357 C CA . VAL A 1 298 ? -2.499 6.983 -5.155 1.00 83.81 298 VAL A CA 1
ATOM 2358 C C . VAL A 1 298 ? -2.602 8.380 -4.537 1.00 83.81 298 VAL A C 1
ATOM 2360 O O . VAL A 1 298 ? -2.915 8.516 -3.358 1.00 83.81 298 VAL A O 1
ATOM 2363 N N . LYS A 1 299 ? -2.360 9.421 -5.342 1.00 84.94 299 LYS A N 1
ATOM 2364 C CA . LYS A 1 299 ? -2.543 10.839 -4.999 1.00 84.94 299 LYS A CA 1
ATOM 2365 C C . LYS A 1 299 ? -3.110 11.559 -6.223 1.00 84.94 299 LYS A C 1
ATOM 2367 O O . LYS A 1 299 ? -2.829 11.175 -7.358 1.00 84.94 299 LYS A O 1
ATOM 2372 N N . GLU A 1 300 ? -3.851 12.639 -6.017 1.00 79.75 300 GLU A N 1
ATOM 2373 C CA . GLU A 1 300 ? -4.457 13.445 -7.089 1.00 79.75 300 GLU A CA 1
ATOM 2374 C C . GLU A 1 300 ? -3.389 14.086 -7.996 1.00 79.75 300 GLU A C 1
ATOM 2376 O O . GLU A 1 300 ? -3.618 14.300 -9.185 1.00 79.75 300 GLU A O 1
ATOM 2381 N N . SER A 1 301 ? -2.196 14.346 -7.447 1.00 68.00 301 SER A N 1
ATOM 2382 C CA . SER A 1 301 ? -1.018 14.834 -8.173 1.00 68.00 301 SER A CA 1
ATOM 2383 C C . SER A 1 301 ? -0.302 13.764 -9.005 1.00 68.00 301 SER A C 1
ATOM 2385 O O . SER A 1 301 ? 0.465 14.112 -9.901 1.00 68.00 301 SER A O 1
ATOM 2387 N N . THR A 1 302 ? -0.548 12.474 -8.752 1.00 68.94 302 THR A N 1
ATOM 2388 C CA . THR A 1 302 ? 0.096 11.347 -9.446 1.00 68.94 302 THR A CA 1
ATOM 2389 C C . THR A 1 302 ? -0.936 10.416 -10.109 1.00 68.94 302 THR A C 1
ATOM 2391 O O . THR A 1 302 ? -0.920 9.201 -9.895 1.00 68.94 302 THR A O 1
ATOM 2394 N N . PRO A 1 303 ? -1.820 10.932 -10.991 1.00 68.69 303 PRO A N 1
ATOM 2395 C CA . PRO A 1 303 ? -2.993 10.211 -11.496 1.00 68.69 303 PRO A CA 1
ATOM 2396 C C . PRO A 1 303 ? -2.683 9.034 -12.437 1.00 68.69 303 PRO A C 1
ATOM 2398 O O . PRO A 1 303 ? -3.614 8.398 -12.928 1.00 68.69 303 PRO A O 1
ATOM 2401 N N . GLY A 1 304 ? -1.411 8.746 -12.731 1.00 69.12 304 GLY A N 1
ATOM 2402 C CA . GLY A 1 304 ? -0.984 7.533 -13.439 1.00 69.12 304 GLY A CA 1
ATOM 2403 C C . GLY A 1 304 ? -0.819 6.309 -12.529 1.00 69.12 304 GLY A C 1
ATOM 2404 O O . GLY A 1 304 ? -0.920 5.183 -13.007 1.00 69.12 304 GLY A O 1
ATOM 2405 N N . PHE A 1 305 ? -0.604 6.515 -11.228 1.00 79.50 305 PHE A N 1
ATOM 2406 C CA . PHE A 1 305 ? -0.382 5.457 -10.245 1.00 79.50 305 PHE A CA 1
ATOM 2407 C C . PHE A 1 305 ? -1.727 5.129 -9.591 1.00 79.50 305 PHE A C 1
ATOM 2409 O O . PHE A 1 305 ? -2.369 6.028 -9.047 1.00 79.50 305 PHE A O 1
ATOM 2416 N N . ARG A 1 306 ? -2.182 3.873 -9.660 1.00 87.38 306 ARG A N 1
ATOM 2417 C CA . ARG A 1 306 ? -3.494 3.442 -9.142 1.00 87.38 306 ARG A CA 1
ATOM 2418 C C . ARG A 1 306 ? -3.362 2.744 -7.800 1.00 87.38 306 ARG A C 1
ATOM 2420 O O . ARG A 1 306 ? -2.495 1.890 -7.657 1.00 87.38 306 ARG A O 1
ATOM 2427 N N . ALA A 1 307 ? -4.294 3.019 -6.887 1.00 87.62 307 ALA A N 1
ATOM 2428 C CA . ALA A 1 307 ? -4.382 2.362 -5.581 1.00 87.62 307 ALA A CA 1
ATOM 2429 C C . ALA A 1 307 ? -4.406 0.819 -5.689 1.00 87.62 307 ALA A C 1
ATOM 2431 O O . ALA A 1 307 ? -3.795 0.115 -4.894 1.00 87.62 307 ALA A O 1
ATOM 2432 N N . ILE A 1 308 ? -5.059 0.281 -6.723 1.00 88.56 308 ILE A N 1
ATOM 2433 C CA . ILE A 1 308 ? -5.150 -1.167 -6.981 1.00 88.56 308 ILE A CA 1
ATOM 2434 C C . ILE A 1 308 ? -3.842 -1.823 -7.477 1.00 88.56 308 ILE A C 1
ATOM 2436 O O . ILE A 1 308 ? -3.810 -3.030 -7.701 1.00 88.56 308 ILE A O 1
ATOM 2440 N N . SER A 1 309 ? -2.786 -1.044 -7.721 1.00 83.38 309 SER A N 1
ATOM 2441 C CA . SER A 1 309 ? -1.516 -1.493 -8.320 1.00 83.38 309 SER A CA 1
ATOM 2442 C C . SER A 1 309 ? -0.311 -1.090 -7.464 1.00 83.38 309 SER A C 1
ATOM 2444 O O . SER A 1 309 ? 0.766 -0.805 -7.980 1.00 83.38 309 SER A O 1
ATOM 2446 N N . CYS A 1 310 ? -0.526 -1.018 -6.153 1.00 83.06 310 CYS A N 1
ATOM 2447 C CA . CYS A 1 310 ? 0.446 -0.581 -5.162 1.00 83.06 310 CYS A CA 1
ATOM 2448 C C . CYS A 1 310 ? 1.146 -1.754 -4.467 1.00 83.06 310 CYS A C 1
ATOM 2450 O O . CYS A 1 310 ? 0.531 -2.794 -4.220 1.00 83.06 310 CYS A O 1
ATOM 2452 N N . TYR A 1 311 ? 2.411 -1.545 -4.098 1.00 85.88 311 TYR A N 1
ATOM 2453 C CA . TYR A 1 311 ? 3.150 -2.438 -3.205 1.00 85.88 311 TYR A CA 1
ATOM 2454 C C . TYR A 1 311 ? 2.708 -2.252 -1.749 1.00 85.88 311 TYR A C 1
ATOM 2456 O O . TYR A 1 311 ? 1.992 -1.299 -1.417 1.00 85.88 311 TYR A O 1
ATOM 2464 N N . ASP A 1 312 ? 3.175 -3.148 -0.884 1.00 89.81 312 ASP A N 1
ATOM 2465 C CA . ASP A 1 312 ? 2.953 -3.050 0.553 1.00 89.81 312 ASP A CA 1
ATOM 2466 C C . ASP A 1 312 ? 3.467 -1.724 1.143 1.00 89.81 312 ASP A C 1
ATOM 2468 O O . ASP A 1 312 ? 4.467 -1.160 0.691 1.00 89.81 312 ASP A O 1
ATOM 2472 N N . GLY A 1 313 ? 2.744 -1.197 2.129 1.00 90.56 313 GLY A N 1
ATOM 2473 C CA . GLY A 1 313 ? 3.031 0.091 2.760 1.00 90.56 313 GLY A CA 1
ATOM 2474 C C . GLY A 1 313 ? 2.780 1.334 1.891 1.00 90.56 313 GLY A C 1
ATOM 2475 O O . GLY A 1 313 ? 3.171 2.431 2.285 1.00 90.56 313 GLY A O 1
ATOM 2476 N N . THR A 1 314 ? 2.143 1.244 0.718 1.00 93.19 314 THR A N 1
ATOM 2477 C CA . THR A 1 314 ? 1.966 2.441 -0.129 1.00 93.19 314 THR A CA 1
ATOM 2478 C C . THR A 1 314 ? 0.998 3.446 0.504 1.00 93.19 314 THR A C 1
ATOM 2480 O O . THR A 1 314 ? -0.182 3.150 0.691 1.00 93.19 314 THR A O 1
ATOM 2483 N N . GLN A 1 315 ? 1.465 4.668 0.779 1.00 94.25 315 GLN A N 1
ATOM 2484 C CA . GLN A 1 315 ? 0.631 5.749 1.318 1.00 94.25 315 GLN A CA 1
ATOM 2485 C C . GLN A 1 315 ? -0.239 6.411 0.234 1.00 94.25 315 GLN A C 1
ATOM 2487 O O . GLN A 1 315 ? 0.279 6.845 -0.800 1.00 94.25 315 GLN A O 1
ATOM 2492 N N . ILE A 1 316 ? -1.539 6.573 0.503 1.00 94.06 316 ILE A N 1
ATOM 2493 C CA . ILE A 1 316 ? -2.508 7.238 -0.387 1.00 94.06 316 ILE A CA 1
ATOM 2494 C C . ILE A 1 316 ? -2.985 8.591 0.168 1.00 94.06 316 ILE A C 1
ATOM 2496 O O . ILE A 1 316 ? -2.887 8.868 1.366 1.00 94.06 316 ILE A O 1
ATOM 2500 N N . SER A 1 317 ? -3.505 9.458 -0.704 1.00 91.44 317 SER A N 1
ATOM 2501 C CA . SER A 1 317 ? -4.130 10.723 -0.298 1.00 91.44 317 SER A CA 1
ATOM 2502 C C . SER A 1 317 ? -5.476 10.502 0.406 1.00 91.44 317 SER A C 1
ATOM 2504 O O . SER A 1 317 ? -6.141 9.477 0.238 1.00 91.44 317 SER A O 1
ATOM 2506 N N . ARG A 1 318 ? -5.931 11.513 1.159 1.00 92.75 318 ARG A N 1
ATOM 2507 C CA . ARG A 1 318 ? -7.262 11.510 1.791 1.00 92.75 318 ARG A CA 1
ATOM 2508 C C . ARG A 1 318 ? -8.408 11.476 0.769 1.00 92.75 318 ARG A C 1
ATOM 2510 O O . ARG A 1 318 ? -9.441 10.880 1.060 1.00 92.75 318 ARG A O 1
ATOM 2517 N N . GLY A 1 319 ? -8.243 12.094 -0.405 1.00 90.25 319 GLY A N 1
ATOM 2518 C CA . GLY A 1 319 ? -9.246 12.042 -1.474 1.00 90.25 319 GLY A CA 1
ATOM 2519 C C . GLY A 1 319 ? -9.364 10.636 -2.060 1.00 90.25 319 GLY A C 1
ATOM 2520 O O . GLY A 1 319 ? -10.462 10.084 -2.095 1.00 90.25 319 GLY A O 1
ATOM 2521 N N . SER A 1 320 ? -8.234 10.000 -2.384 1.00 94.38 320 SER A N 1
ATOM 2522 C CA . SER A 1 320 ? -8.185 8.589 -2.786 1.00 94.38 320 SER A CA 1
ATOM 2523 C C . SER A 1 320 ? -8.772 7.651 -1.726 1.00 94.38 320 SER A C 1
ATOM 2525 O O . SER A 1 320 ? -9.556 6.763 -2.057 1.00 94.38 320 SER A O 1
ATOM 2527 N N . ALA A 1 321 ? -8.457 7.867 -0.443 1.00 96.00 321 ALA A N 1
ATOM 2528 C CA . ALA A 1 321 ? -9.047 7.103 0.656 1.00 96.00 321 ALA A CA 1
ATOM 2529 C C . ALA A 1 321 ? -10.576 7.275 0.729 1.00 96.00 321 ALA A C 1
ATOM 2531 O O . ALA A 1 321 ? -11.287 6.283 0.873 1.00 96.00 321 ALA A O 1
ATOM 2532 N N . TRP A 1 322 ? -11.103 8.495 0.550 1.00 95.62 322 TRP A N 1
ATOM 2533 C CA . TRP A 1 322 ? -12.551 8.729 0.482 1.00 95.62 322 TRP A CA 1
ATOM 2534 C C . TRP A 1 322 ? -13.207 8.010 -0.698 1.00 95.62 322 TRP A C 1
ATOM 2536 O O . TRP A 1 322 ? -14.273 7.423 -0.519 1.00 95.62 322 TRP A O 1
ATOM 2546 N N . GLU A 1 323 ? -12.591 7.997 -1.885 1.00 95.56 323 GLU A N 1
ATOM 2547 C CA . GLU A 1 323 ? -13.153 7.277 -3.036 1.00 95.56 323 GLU A CA 1
ATOM 2548 C C . GLU A 1 323 ? -13.279 5.772 -2.765 1.00 95.56 323 GLU A C 1
ATOM 2550 O O . GLU A 1 323 ? -14.311 5.176 -3.096 1.00 95.56 323 GLU A O 1
ATOM 2555 N N . LEU A 1 324 ? -12.274 5.176 -2.111 1.00 96.81 324 LEU A N 1
ATOM 2556 C CA . LEU A 1 324 ? -12.301 3.778 -1.680 1.00 96.81 324 LEU A CA 1
ATOM 2557 C C . LEU A 1 324 ? -13.338 3.558 -0.570 1.00 96.81 324 LEU A C 1
ATOM 2559 O O . LEU A 1 324 ? -14.159 2.652 -0.687 1.00 96.81 324 LEU A O 1
ATOM 2563 N N . PHE A 1 325 ? -13.384 4.404 0.464 1.00 97.00 325 PHE A N 1
ATOM 2564 C CA . PHE A 1 325 ? -14.358 4.284 1.559 1.00 97.00 325 PHE A CA 1
ATOM 2565 C C . PHE A 1 325 ? -15.805 4.447 1.072 1.00 97.00 325 PHE A C 1
ATOM 2567 O O . PHE A 1 325 ? -16.700 3.755 1.557 1.00 97.00 325 PHE A O 1
ATOM 2574 N N . ARG A 1 326 ? -16.046 5.318 0.084 1.00 95.19 326 ARG A N 1
ATOM 2575 C CA . ARG A 1 326 ? -17.337 5.481 -0.602 1.00 95.19 326 ARG A CA 1
ATOM 2576 C C . ARG A 1 326 ? -17.728 4.206 -1.347 1.00 95.19 326 ARG A C 1
ATOM 2578 O O . ARG A 1 326 ? -18.889 3.807 -1.281 1.00 95.19 326 ARG A O 1
ATOM 2585 N N . ALA A 1 327 ? -16.779 3.565 -2.031 1.00 95.50 327 ALA A N 1
ATOM 2586 C CA . ALA A 1 327 ? -17.010 2.304 -2.732 1.00 95.50 327 ALA A CA 1
ATOM 2587 C C . ALA A 1 327 ? -17.300 1.149 -1.754 1.00 95.50 327 ALA A C 1
ATOM 2589 O O . ALA A 1 327 ? -18.310 0.470 -1.915 1.00 95.50 327 ALA A O 1
ATOM 2590 N N . TYR A 1 328 ? -16.511 1.009 -0.683 1.00 95.62 328 TYR A N 1
ATOM 2591 C CA . TYR A 1 328 ? -16.787 0.096 0.437 1.00 95.62 328 TYR A CA 1
ATOM 2592 C C . TYR A 1 328 ? -18.181 0.322 1.034 1.00 95.62 328 TYR A C 1
ATOM 2594 O O . TYR A 1 328 ? -18.965 -0.612 1.168 1.00 95.62 328 TYR A O 1
ATOM 2602 N N . SER A 1 329 ? -18.534 1.578 1.316 1.00 94.00 329 SER A N 1
ATOM 2603 C CA . SER A 1 329 ? -19.837 1.937 1.889 1.00 94.00 329 SER A CA 1
ATOM 2604 C C . SER A 1 329 ? -21.006 1.679 0.936 1.00 94.00 329 SER A C 1
ATOM 2606 O O . SER A 1 329 ? -22.151 1.603 1.379 1.00 94.00 329 SER A O 1
ATOM 2608 N N . ALA A 1 330 ? -20.757 1.591 -0.374 1.00 92.88 330 ALA A N 1
ATOM 2609 C CA . ALA A 1 330 ? -21.745 1.182 -1.368 1.00 92.88 330 ALA A CA 1
ATOM 2610 C C . ALA A 1 330 ? -21.841 -0.349 -1.486 1.00 92.88 330 ALA A C 1
ATOM 2612 O O . ALA A 1 330 ? -22.943 -0.860 -1.659 1.00 92.88 330 ALA A O 1
ATOM 2613 N N . GLU A 1 331 ? -20.727 -1.072 -1.353 1.00 92.38 331 GLU A N 1
ATOM 2614 C CA . GLU A 1 331 ? -20.698 -2.539 -1.288 1.00 92.38 331 GLU A CA 1
ATOM 2615 C C . GLU A 1 331 ? -21.426 -3.062 -0.042 1.00 92.38 331 GLU A C 1
ATOM 2617 O O . GLU A 1 331 ? -22.299 -3.916 -0.154 1.00 92.38 331 GLU A O 1
ATOM 2622 N N . GLU A 1 332 ? -21.162 -2.469 1.125 1.00 89.19 332 GLU A N 1
ATOM 2623 C CA . GLU A 1 332 ? -21.816 -2.800 2.399 1.00 89.19 332 GLU A CA 1
ATOM 2624 C C . GLU A 1 332 ? -23.343 -2.703 2.305 1.00 89.19 332 GLU A C 1
ATOM 2626 O O . GLU A 1 332 ? -24.061 -3.611 2.716 1.00 89.19 332 GLU A O 1
ATOM 2631 N N . ARG A 1 333 ? -23.849 -1.649 1.654 1.00 89.94 333 ARG A N 1
ATOM 2632 C CA . ARG A 1 333 ? -25.285 -1.482 1.385 1.00 89.94 333 ARG A CA 1
ATOM 2633 C C . ARG A 1 333 ? -25.840 -2.475 0.362 1.00 89.94 333 ARG A C 1
ATOM 2635 O O . ARG A 1 333 ? -27.037 -2.729 0.392 1.00 89.94 333 ARG A O 1
ATOM 2642 N N . ARG A 1 334 ? -25.017 -3.020 -0.542 1.00 89.38 334 ARG A N 1
ATOM 2643 C CA . ARG A 1 334 ? -25.439 -4.050 -1.510 1.00 89.38 334 ARG A CA 1
ATOM 2644 C C . ARG A 1 334 ? -25.501 -5.450 -0.906 1.00 89.38 334 ARG A C 1
ATOM 2646 O O . ARG A 1 334 ? -26.277 -6.251 -1.399 1.00 89.38 334 ARG A O 1
ATOM 2653 N N . GLN A 1 335 ? -24.715 -5.736 0.132 1.00 81.94 335 GLN A N 1
ATOM 2654 C CA . GLN A 1 335 ? -24.704 -7.038 0.816 1.00 81.94 335 GLN A CA 1
ATOM 2655 C C . GLN A 1 335 ? -25.751 -7.148 1.945 1.00 81.94 335 GLN A C 1
ATOM 2657 O O . GLN A 1 335 ? -25.946 -8.224 2.499 1.00 81.94 335 GLN A O 1
ATOM 2662 N N . GLN A 1 336 ? -26.422 -6.041 2.286 1.00 77.06 336 GLN A N 1
ATOM 2663 C CA . GLN A 1 336 ? -27.512 -5.972 3.274 1.00 77.06 336 GLN A CA 1
ATOM 2664 C C . GLN A 1 336 ? -28.922 -6.008 2.641 1.00 77.06 336 GLN A C 1
ATOM 2666 O O . GLN A 1 336 ? -29.912 -5.872 3.363 1.00 77.06 336 GLN A O 1
ATOM 2671 N N . LEU A 1 337 ? -29.007 -6.154 1.312 1.00 56.84 337 LEU A N 1
ATOM 2672 C CA . LEU A 1 337 ? -30.233 -6.229 0.503 1.00 56.84 337 LEU A CA 1
ATOM 2673 C C . LEU A 1 337 ? -30.389 -7.625 -0.112 1.00 56.84 337 LEU A C 1
ATOM 2675 O O . LEU A 1 337 ? -31.552 -8.076 -0.188 1.00 56.84 337 LEU A O 1
#

Organism: Chaetomium globosum (strain ATCC 6205 / CBS 148.51 / DSM 1962 / NBRC 6347 / NRRL 1970) (NCBI:txid306901)

pLDDT: mean 74.8, std 23.85, range [24.28, 98.5]

InterPro domains:
  IPR000719 Protein kinase domain [PF00069] (2-105)
  IPR000719 Protein kinase domain [PS50011] (1-105)
  IPR007275 YTH domain [PF04146] (195-326)
  IPR007275 YTH domain [PS50882] (195-328)
  IPR007275 YTH domain [cd21134] (196-326)
  IPR011009 Protein kinase-like domain superfamily [SSF56112] (2-154)
  IPR045168 YTH domain containing protein [PTHR12357] (185-295)

Radius of gyration: 28.91 Å; chains: 1; bounding box: 73×64×89 Å

Sequence (337 aa):
MFGTMGYAAPEALGYFDEDDATITYTISVDIWAVGTIALTLLLGRDVFPRQGDLSRYVNQQRALDFAREEGGELSDSCRDFVTRMLAPHPVTRPTAIAALAHPWLKQAILPPPPLDDDNEIHVPQHTSQSDSASPPTAHRIKEESPLRQSPRYSPVKLELYPTRDSASIERINHFLSLDNTLLTPKLRTVLSPENRYFILRSDNATDIETSAAHDVWTSSSRVNNMLDKAYALSGGHVVMLFSVVLSRKFCGIARMTSPLDWDNTDPHWVEDVWEGRFTLEWLSLIELPFDGVKHVPVKESTPGFRAISCYDGTQISRGSAWELFRAYSAEERRQQL

Secondary structure (DSSP, 8-state):
--S-GGG--GGGGT-S-TT-TT-SS-THHHHHHHHHHHHHHHHSS-SS-STTHHHHHHTTSSPPP---TTS-PPPHHHHHHHHHHT-SSGGGSPPHHHHHTSHHHHHHTSPPPP--S------------------------------PPPPPPPPPP-PPPPPPPHHHHHHHHHHT---GGGS-HHHHHH--TT-EEEEEEESSSHHHHHHHHHSEE---HHHHHHHHHHHHHHTS-EEEEEEETT--EE-EEEEE-S--BSS---TTSSSTT---BEEEEEEE---EEHHHHTT-BSSTT-TTSBGGGPPTTEEE-HHHHHHHHHHHHHHHHHHT-

=== Feature glossary ===
A reading guide for the features in this record.

Start from the sequence.

  · This is the polypeptide sequence — one letter per residue, N-terminus first. Length ranges from a few dozen residues for small domains to over a thousand for large multi-domain proteins.

Fold it, and you get atomic coordinates and the backbone conformation that goes with them.

  · Structure coordinates are given as an mmCIF _atom_site loop: one row per atom with element, residue name, chain id, sequence number, and x/y/z position in Å. Only the four main-chain atoms per residue are included here; side chains are omitted to keep the record compact.

  · Backbone dihedral angles. Every residue except chain termini has a φ (preceding-C → N → Cα → C) and a ψ (N → Cα → C → next-N). They are reported in degrees following the IUPAC sign convention. Secondary structure is essentially a statement about which (φ, ψ) basin each residue occupies.

  · The SS8 string is DSSP's per-residue secondary-structure call. α-helix (H) means an i→i+4 H-bond ladder; β-strand (E) means the residue participates in a β-sheet; 3₁₀ (G) and π (I) are tighter and wider helices; T/S are turns/bends; '-' is loop.

  · SS3 is a coarse helix/strand/coil call (letters a/b/c) made by the P-SEA algorithm from inter-Cα distances and dihedrals. It is less detailed than DSSP but needs only Cα positions.

Summarize the fold with a handful of shape descriptors and a per-residue structural alphabet.

  · Radius of gyration (Rg) is the root-mean-square distance of Cα atoms from their centroid — a single number for overall size and compactness. A globular domain of N residues has Rg ≈ 2.2·N^0.38 Å; an extended or disordered chain has a much larger Rg. The Cα contact count is the number of residue pairs whose Cα atoms are within 8 Å and are more than four positions apart in sequence — a standard proxy for tertiary packing density. The bounding box is the smallest axis-aligned box enclosing all Cα atoms.

  · The Foldseek 3Di string encodes local tertiary geometry as a 20-letter alphabet — one character per residue — derived from the relative positions of nearby Cα atoms. Unlike the amino-acid sequence, 3Di is a direct function of the 3D structure, so two proteins with the same fold have similar 3Di strings even at low sequence identity.

  · Solvent-accessible surface area (SASA) is the area in Å² traced out by the centre of a 1.4 Å probe sphere (a water molecule) rolled over the protein's van der Waals surface (Shrake–Rupley / Lee–Richards construction). Buried residues have near-zero SASA; fully exposed residues can exceed 200 Å². The total SASA scales roughly with the number of surface residues.

Ask how reliable the model is.

  · pLDDT (predicted Local Distance Difference Test) is AlphaFold's per-residue confidence score, ranging from 0 to 100. Values above 90 indicate high confidence (typically well-packed cores); 70–90 is confident; 50–70 low confidence; below 50 usually means the region is disordered or the prediction is unreliable there. AlphaFold stores pLDDT in the mmCIF B-factor column.

  · B-factor (Debye–Waller factor) reflects atomic displacement in the crystal lattice. It is an experimental observable (units Å²), not a prediction; low values mean the atom is pinned down, high values mean it moves or is heterogeneous across the crystal.

  · Predicted Aligned Error (PAE) is an AlphaFold confidence matrix: entry (i, j) is the expected error in the position of residue j, in ångströms, when the prediction is superimposed on the true structure at residue i. Low PAE within a block of residues means that block is internally rigid and well-predicted; high PAE between two blocks means their relative placement is uncertain even if each block individually is confident.

Place it in context: what it resembles, what it is annotated as, and how it looks.

  · Nearest PDB neighbors are the top structural matches found by Foldseek when searching this structure against the entire Protein Data Bank. Each hit reports a TM-score (0 to 1; >0.5 almost always implies the same fold) and an E-value. These are *structural* homologs — they may share no detectable sequence similarity.

  · Functional annotations link the protein to curated databases. InterPro entries identify conserved domains and families by matching the sequence against member-database signatures (Pfam, PROSITE, CDD, …). Gene Ontology (GO) terms describe molecular function, biological process, and cellular component in a controlled vocabulary. CATH places the structure in a hierarchical fold classification (Class/Architecture/Topology/Homologous-superfamily). The organism is the source species.

  · Three diagnostic plots accompany the record. The Cα contact map visualizes the tertiary structure as a 2D adjacency matrix (8 Å cutoff, sequence-local contacts suppressed). The Ramachandran plot shows the distribution of backbone (φ, ψ) torsions, with points in the α and β basins reflecting secondary structure content. The PAE plot shows AlphaFold's inter-residue confidence as a color matrix.

  · Six rendered views show the 3D structure from the faces of a cube — i.e. along ±x, ±y, ±z. Rendering representation is drawn randomly per protein from cartoon (secondary-structu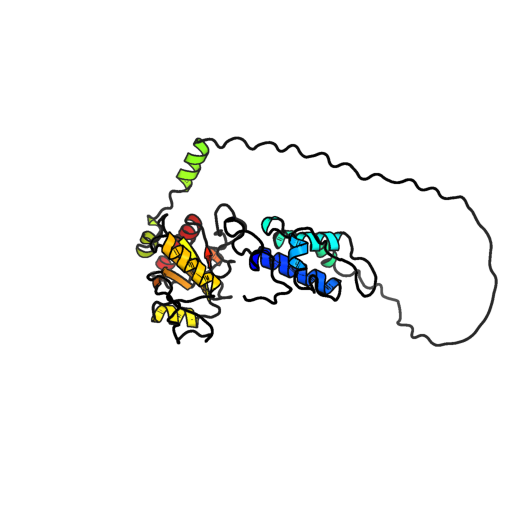re ribbons), sticks (backbone bonds), or molecular surface; coloring is either N→C rainbow (blue at the N-terminus through red at the C-terminus) or one color per chain.